Protein AF-0000000072548854 (afdb_homodimer)

Nearest PDB structures (foldseek):
  1z4e-assembly1_B  TM=8.227E-01  e=7.881E-10  Halalkalibacterium halodurans C-125
  2dxq-assembly1_B  TM=8.722E-01  e=6.902E-09  Agrobacterium fabrum str. C58
  5k04-assembly1_B  TM=8.339E-01  e=2.309E-07  Candida albicans WO-1
  6yug-assembly1_B  TM=7.618E-01  e=5.671E-08  Cryptosporidium parvum Iowa II
  2b3v-assembly1_A  TM=7.893E-01  e=4.101E-07  Homo sapiens

Solvent-accessible surface area (backbone atoms only — not comparable to full-atom values): 15464 Å² total; per-residue (Å²): 86,76,46,70,66,51,80,87,47,46,66,58,50,47,50,31,33,35,75,59,71,68,36,85,62,54,70,66,57,31,50,52,29,45,52,51,47,73,71,39,88,55,56,46,52,36,28,36,29,40,83,84,81,61,45,78,46,31,38,36,33,32,33,63,36,78,43,64,70,50,76,47,22,34,33,48,76,44,72,48,43,33,77,95,56,55,95,68,56,55,68,59,52,50,51,50,52,53,49,52,50,34,53,74,72,65,30,44,33,41,33,36,72,40,54,66,82,44,57,69,59,51,52,52,41,44,75,71,63,27,44,72,80,46,53,25,36,33,34,39,31,79,94,85,75,45,71,66,50,80,87,48,46,66,58,50,48,49,32,34,35,76,58,70,66,38,84,61,53,69,66,56,30,50,52,29,44,52,52,48,73,71,40,87,56,57,46,52,36,30,37,28,40,82,84,82,60,45,76,46,31,40,37,32,33,34,62,37,79,46,63,70,49,75,46,24,34,32,50,75,44,72,46,41,32,77,94,54,55,95,68,55,56,69,58,52,50,51,50,52,53,50,53,51,34,53,74,73,64,30,44,31,41,32,36,73,40,55,66,80,44,56,70,58,51,53,51,41,44,75,71,64,28,46,72,81,46,55,25,35,32,34,39,30,79,93

InterPro domains:
  IPR000182 GNAT domain [PF00583] (34-130)
  IPR000182 GNAT domain [PS51186] (1-143)
  IPR016181 Acyl-CoA N-acyltransferase [SSF55729] (1-138)
  IPR050680 YpeA/RimI acetyltransferase [PTHR43420] (39-139)

Sequence (286 aa):
MIRPIEKSDLIVIREINAQSLGYDCSLEQTERQFFRCTSTLGHILLVYIDDISGAVQGYIHAQVYESLYSDTGLNILGLAVLPGHQGQGIGASLLKAVEQIAQKEGYHFIRLNSAESRLQAHLFYEKNGYHSDKMQKRFIKHIMIRPIEKSDLIVIREINAQSLGYDCSLEQTERQFFRCTSTLGHILLVYIDDISGAVQGYIHAQVYESLYSDTGLNILGLAVLPGHQGQGIGASLLKAVEQIAQKEGYHFIRLNSAESRLQAHLFYEKNGYHSDKMQKRFIKHI

Secondary structure (DSSP, 8-state):
-EEE--GGGHHHHHHHIIIII-----HHHHHHHHHHHHHSTTEEEEEEE-TTT--EEEEEEEEEE--SSS--EEEEEEEEE-GGGTTSSHHHHHHHHHHHHHHHHT--EEEEEEETT-HHHHHHHHHTT-EEEEEEEEEEEE-/-EEE--GGGHHHHHHHIIIII-----HHHHHHHHHHHHHSTTEEEEEEE-TTT--EEEEEEEEEE--SSS--EEEEEEEEE-GGGTTSSHHHHHHHHHHHHHHHHT--EEEEEEETT-HHHHHHHHHTT-EEEEEEEEEEEE-

pLDDT: mean 97.48, std 1.71, range [90.19, 98.94]

Organism: Streptococcus suis (strain BM407) (NCBI:txid568814)

Structure (mmCIF, N/CA/C/O backbone):
data_AF-0000000072548854-model_v1
#
loop_
_entity.id
_entity.type
_entity.pdbx_description
1 polymer 'Acetyltransferase (GNAT) family protein'
#
loop_
_atom_site.group_PDB
_atom_site.id
_atom_site.type_symbol
_atom_site.label_atom_id
_atom_site.label_alt_id
_atom_site.label_comp_id
_atom_site.label_asym_id
_atom_site.label_entity_id
_atom_site.label_seq_id
_atom_site.pdbx_PDB_ins_code
_atom_site.Cartn_x
_atom_site.Cartn_y
_atom_site.Cartn_z
_atom_site.occupancy
_atom_site.B_iso_or_equiv
_atom_site.auth_seq_id
_atom_site.auth_comp_id
_atom_site.auth_asym_id
_atom_site.auth_atom_id
_atom_site.pdbx_PDB_model_num
ATOM 1 N N . MET A 1 1 ? 7.672 22.453 14.273 1 94.88 1 MET A N 1
ATOM 2 C CA . MET A 1 1 ? 8.219 21.281 14.938 1 94.88 1 MET A CA 1
ATOM 3 C C . MET A 1 1 ? 7.477 20.016 14.516 1 94.88 1 MET A C 1
ATOM 5 O O . MET A 1 1 ? 6.273 20.062 14.258 1 94.88 1 MET A O 1
ATOM 9 N N . ILE A 1 2 ? 8.203 18.906 14.406 1 98.62 2 ILE A N 1
ATOM 10 C CA . ILE A 1 2 ? 7.613 17.625 14.008 1 98.62 2 ILE A CA 1
ATOM 11 C C . ILE A 1 2 ? 7.715 16.625 15.156 1 98.62 2 ILE A C 1
ATOM 13 O O . ILE A 1 2 ? 8.758 16.531 15.805 1 98.62 2 ILE A O 1
ATOM 17 N N . ARG A 1 3 ? 6.637 15.914 15.406 1 98.44 3 ARG A N 1
ATOM 18 C CA . ARG A 1 3 ? 6.602 14.891 16.453 1 98.44 3 ARG A CA 1
ATOM 19 C C . ARG A 1 3 ? 5.586 13.805 16.125 1 98.44 3 ARG A C 1
ATOM 21 O O . ARG A 1 3 ? 4.781 13.953 15.195 1 98.44 3 ARG A O 1
ATOM 28 N N . PRO A 1 4 ? 5.609 12.68 16.844 1 98.56 4 PRO A N 1
ATOM 29 C CA . PRO A 1 4 ? 4.582 11.656 16.641 1 98.56 4 PRO A CA 1
ATOM 30 C C . PRO A 1 4 ? 3.174 12.172 16.938 1 98.56 4 PRO A C 1
ATOM 32 O O . PRO A 1 4 ? 2.998 13.023 17.812 1 98.56 4 PRO A O 1
ATOM 35 N N . ILE A 1 5 ? 2.236 11.664 16.234 1 98.69 5 ILE A N 1
ATOM 36 C CA . ILE A 1 5 ? 0.832 11.984 16.469 1 98.69 5 ILE A CA 1
ATOM 37 C C . ILE A 1 5 ? 0.412 11.516 17.859 1 98.69 5 ILE A C 1
ATOM 39 O O . ILE A 1 5 ? 0.808 10.438 18.297 1 98.69 5 ILE A O 1
ATOM 43 N N . GLU A 1 6 ? -0.365 12.312 18.5 1 98.06 6 GLU A N 1
ATOM 44 C CA . GLU A 1 6 ? -1.024 11.961 19.75 1 98.06 6 GLU A CA 1
ATOM 45 C C . GLU A 1 6 ? -2.543 11.969 19.609 1 98.06 6 GLU A C 1
ATOM 47 O O . GLU A 1 6 ? -3.072 12.555 18.656 1 98.06 6 GLU A O 1
ATOM 52 N N . LYS A 1 7 ? -3.193 11.375 20.547 1 97.94 7 LYS A N 1
ATOM 53 C CA . LYS A 1 7 ? -4.648 11.266 20.469 1 97.94 7 LYS A CA 1
ATOM 54 C C . LYS A 1 7 ? -5.293 12.648 20.359 1 97.94 7 LYS A C 1
ATOM 56 O O . LYS A 1 7 ? -6.281 12.82 19.641 1 97.94 7 LYS A O 1
ATOM 61 N N . SER A 1 8 ? -4.742 13.602 21.016 1 97.81 8 SER A N 1
ATOM 62 C CA . SER A 1 8 ? -5.312 14.945 21.062 1 97.81 8 SER A CA 1
ATOM 63 C C . SER A 1 8 ? -5.234 15.609 19.688 1 97.81 8 SER A C 1
ATOM 65 O O . SER A 1 8 ? -5.898 16.625 19.453 1 97.81 8 SER A O 1
ATOM 67 N N . ASP A 1 9 ? -4.473 15.094 18.766 1 98.56 9 ASP A N 1
ATOM 68 C CA . ASP A 1 9 ? -4.285 15.672 17.438 1 98.56 9 ASP A CA 1
ATOM 69 C C . ASP A 1 9 ? -5.387 15.211 16.484 1 98.56 9 ASP A C 1
ATOM 71 O O . ASP A 1 9 ? -5.551 15.773 15.398 1 98.56 9 ASP A O 1
ATOM 75 N N . LEU A 1 10 ? -6.152 14.195 16.875 1 98.62 10 LEU A N 1
ATOM 76 C CA . LEU A 1 10 ? -6.957 13.445 15.922 1 98.62 10 LEU A CA 1
ATOM 77 C C . LEU A 1 10 ? -8.141 14.273 15.438 1 98.62 10 LEU A C 1
ATOM 79 O O . LEU A 1 10 ? -8.594 14.109 14.305 1 98.62 10 LEU A O 1
ATOM 83 N N . ILE A 1 11 ? -8.602 15.18 16.203 1 98.12 11 ILE A N 1
ATOM 84 C CA . ILE A 1 11 ? -9.688 16.047 15.773 1 98.12 11 ILE A CA 1
ATOM 85 C C . ILE A 1 11 ? -9.234 16.906 14.586 1 98.12 11 ILE A C 1
ATOM 87 O O . ILE A 1 11 ? -9.953 17.031 13.594 1 98.12 11 ILE A O 1
ATOM 91 N N . VAL A 1 12 ? -8.086 17.484 14.711 1 98.12 12 VAL A N 1
ATOM 92 C CA . VAL A 1 12 ? -7.562 18.328 13.641 1 98.12 12 VAL A CA 1
ATOM 93 C C . VAL A 1 12 ? -7.172 17.469 12.445 1 98.12 12 VAL A C 1
ATOM 95 O O . VAL A 1 12 ? -7.352 17.859 11.297 1 98.12 12 VAL A O 1
ATOM 98 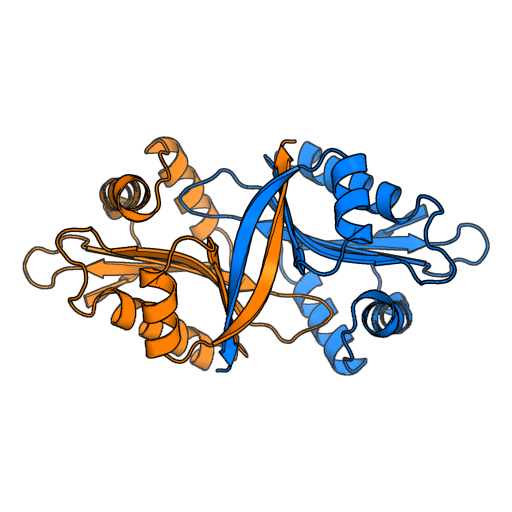N N . ILE A 1 13 ? -6.637 16.281 12.664 1 98.38 13 ILE A N 1
ATOM 99 C CA . ILE A 1 13 ? -6.262 15.375 11.586 1 98.38 13 ILE A CA 1
ATOM 100 C C . ILE A 1 13 ? -7.5 14.992 10.781 1 98.38 13 ILE A C 1
ATOM 102 O O . ILE A 1 13 ? -7.465 14.953 9.547 1 98.38 13 ILE A O 1
ATOM 106 N N . ARG A 1 14 ? -8.578 14.75 11.516 1 98.12 14 ARG A N 1
ATOM 107 C CA . ARG A 1 14 ? -9.836 14.5 10.836 1 98.12 14 ARG A CA 1
ATOM 108 C C . ARG A 1 14 ? -10.219 15.664 9.938 1 98.12 14 ARG A C 1
ATOM 110 O O . ARG A 1 14 ? -10.648 15.469 8.797 1 98.12 14 ARG A O 1
ATOM 117 N N . GLU A 1 15 ? -10.062 16.844 10.406 1 97.56 15 GLU A N 1
ATOM 118 C CA . GLU A 1 15 ? -10.367 18.062 9.641 1 97.56 15 GLU A CA 1
ATOM 119 C C . GLU A 1 15 ? -9.461 18.172 8.414 1 97.56 15 GLU A C 1
ATOM 121 O O . GLU A 1 15 ? -9.914 18.531 7.328 1 97.56 15 GLU A O 1
ATOM 126 N N . ILE A 1 16 ? -8.219 17.906 8.594 1 98.12 16 ILE A N 1
ATOM 127 C CA . ILE A 1 16 ? -7.254 17.938 7.496 1 98.12 16 ILE A CA 1
ATOM 128 C C . ILE A 1 16 ? -7.66 16.922 6.426 1 98.12 16 ILE A C 1
ATOM 130 O O . ILE A 1 16 ? -7.676 17.25 5.234 1 98.12 16 ILE A O 1
ATOM 134 N N . ASN A 1 17 ? -8.031 15.672 6.855 1 97.69 17 ASN A N 1
ATOM 135 C CA . ASN A 1 17 ? -8.453 14.641 5.91 1 97.69 17 ASN A CA 1
ATOM 136 C C . ASN A 1 17 ? -9.672 15.086 5.109 1 97.69 17 ASN A C 1
ATOM 138 O O . ASN A 1 17 ? -9.727 14.898 3.895 1 97.69 17 ASN A O 1
ATOM 142 N N . ALA A 1 18 ? -10.594 15.734 5.754 1 97 18 ALA A N 1
ATOM 143 C CA . ALA A 1 18 ? -11.812 16.188 5.102 1 97 18 ALA A CA 1
ATOM 144 C C . ALA A 1 18 ? -11.523 17.328 4.125 1 97 18 ALA A C 1
ATOM 146 O O . ALA A 1 18 ? -11.953 17.297 2.971 1 97 18 ALA A O 1
ATOM 147 N N . GLN A 1 19 ? -10.758 18.281 4.465 1 96.69 19 GLN A N 1
ATOM 148 C CA . GLN A 1 19 ? -10.586 19.516 3.713 1 96.69 19 GLN A CA 1
ATOM 149 C C . GLN A 1 19 ? -9.531 19.344 2.625 1 96.69 19 GLN A C 1
ATOM 151 O O . GLN A 1 19 ? -9.664 19.906 1.533 1 96.69 19 GLN A O 1
ATOM 156 N N . SER A 1 20 ? -8.477 18.609 2.969 1 96.56 20 SER A N 1
ATOM 157 C CA . SER A 1 20 ? -7.32 18.609 2.082 1 96.56 20 SER A CA 1
ATOM 158 C C . SER A 1 20 ? -7.246 17.344 1.254 1 96.56 20 SER A C 1
ATOM 160 O O . SER A 1 20 ? -6.656 17.328 0.172 1 96.56 20 SER A O 1
ATOM 162 N N . LEU A 1 21 ? -7.832 16.188 1.763 1 95.38 21 LEU A N 1
ATOM 163 C CA . LEU A 1 21 ? -7.742 14.93 1.042 1 95.38 21 LEU A CA 1
ATOM 164 C C . LEU A 1 21 ? -9.109 14.5 0.521 1 95.38 21 LEU A C 1
ATOM 166 O O . LEU A 1 21 ? -9.203 13.641 -0.355 1 95.38 21 LEU A O 1
ATOM 170 N N . GLY A 1 22 ? -10.172 15.078 1.093 1 94.31 22 GLY A N 1
ATOM 171 C CA . GLY A 1 22 ? -11.523 14.773 0.64 1 94.31 22 GLY A CA 1
ATOM 172 C C . GLY A 1 22 ? -12.109 13.547 1.309 1 94.31 22 GLY A C 1
ATOM 173 O O . GLY A 1 22 ? -13.023 12.914 0.772 1 94.31 22 GLY A O 1
ATOM 174 N N . TYR A 1 23 ? -11.523 13.117 2.395 1 94 23 TYR A N 1
ATOM 175 C CA . TYR A 1 23 ? -12.039 11.984 3.154 1 94 23 TYR A CA 1
ATOM 176 C C . TYR A 1 23 ? -12.852 12.453 4.352 1 94 23 TYR A C 1
ATOM 178 O O . TYR A 1 23 ? -12.312 13.094 5.262 1 94 23 TYR A O 1
ATOM 186 N N . ASP A 1 24 ? -14.047 12.125 4.305 1 91.75 24 ASP A N 1
ATOM 187 C CA . ASP A 1 24 ? -14.945 12.516 5.383 1 91.75 24 ASP A CA 1
ATOM 188 C C . ASP A 1 24 ? -15.25 11.328 6.293 1 91.75 24 ASP A C 1
ATOM 190 O O . ASP A 1 24 ? -16.188 10.562 6.039 1 91.75 24 ASP A O 1
ATOM 194 N N . CYS A 1 25 ? -14.469 11.219 7.336 1 94.31 25 CYS A N 1
ATOM 195 C CA . CYS A 1 25 ? -14.648 10.141 8.297 1 94.31 25 CYS A CA 1
ATOM 196 C C . CYS A 1 25 ? -15.078 10.68 9.656 1 94.31 25 CYS A C 1
ATOM 198 O O . CYS A 1 25 ? -14.938 11.875 9.922 1 94.31 25 CYS A O 1
ATOM 200 N N . SER A 1 26 ? -15.641 9.859 10.516 1 96.25 26 SER A N 1
ATOM 201 C CA . SER A 1 26 ? -15.984 10.25 11.875 1 96.25 26 SER A CA 1
ATOM 202 C C . SER A 1 26 ? -14.75 10.281 12.766 1 96.25 26 SER A C 1
ATOM 204 O O . SER A 1 26 ? -13.734 9.664 12.453 1 96.25 26 SER A O 1
ATOM 206 N N . LEU A 1 27 ? -14.898 11.031 13.812 1 97.31 27 LEU A N 1
ATOM 207 C CA . LEU A 1 27 ? -13.805 11.047 14.781 1 97.31 27 LEU A CA 1
ATOM 208 C C . LEU A 1 27 ? -13.578 9.664 15.375 1 97.31 27 LEU A C 1
ATOM 210 O O . LEU A 1 27 ? -12.438 9.266 15.609 1 97.31 27 LEU A O 1
ATOM 214 N N . GLU A 1 28 ? -14.633 8.969 15.578 1 97.38 28 GLU A N 1
ATOM 215 C CA . GLU A 1 28 ? -14.555 7.613 16.109 1 97.38 28 GLU A CA 1
ATOM 216 C C . GLU A 1 28 ? -13.75 6.699 15.188 1 97.38 28 GLU A C 1
ATOM 218 O O . GLU A 1 28 ? -12.914 5.926 15.648 1 97.38 28 GLU A O 1
ATOM 223 N N . GLN A 1 29 ? -13.992 6.75 13.969 1 96.69 29 GLN A N 1
ATOM 224 C CA . GLN A 1 29 ? -13.258 5.949 13 1 96.69 29 GLN A CA 1
ATOM 225 C C . GLN A 1 29 ? -11.781 6.316 12.984 1 96.69 29 GLN A C 1
ATOM 227 O O . GLN A 1 29 ? -10.914 5.438 12.977 1 96.69 29 GLN A O 1
ATOM 232 N N . THR A 1 30 ? -11.508 7.645 12.984 1 98.06 30 THR A N 1
ATOM 233 C CA . THR A 1 30 ? -10.133 8.117 13 1 98.06 30 THR A CA 1
ATOM 234 C C . THR A 1 30 ? -9.406 7.641 14.258 1 98.06 30 THR A C 1
ATOM 236 O O . THR A 1 30 ? -8.258 7.203 14.188 1 98.06 30 THR A O 1
ATOM 239 N N . GLU A 1 31 ? -10.078 7.648 15.375 1 98.19 31 GLU A N 1
ATOM 240 C CA . GLU A 1 31 ? -9.492 7.195 16.641 1 98.19 31 GLU A CA 1
ATOM 241 C C . GLU A 1 31 ? -9.203 5.695 16.609 1 98.19 31 GLU A C 1
ATOM 243 O O . GLU A 1 31 ? -8.133 5.254 17.031 1 98.19 31 GLU A O 1
ATOM 248 N N . ARG A 1 32 ? -10.156 5 16.109 1 97.75 32 ARG A N 1
ATOM 249 C CA . ARG A 1 32 ? -9.977 3.555 16 1 97.75 32 ARG A CA 1
ATOM 250 C C . ARG A 1 32 ? -8.758 3.219 15.141 1 97.75 32 ARG A C 1
ATOM 252 O O . ARG A 1 32 ? -7.938 2.387 15.531 1 97.75 32 ARG A O 1
ATOM 259 N N . GLN A 1 33 ? -8.703 3.863 14.094 1 98.25 33 GLN A N 1
ATOM 260 C CA . GLN A 1 33 ? -7.594 3.619 13.172 1 98.25 33 GLN A CA 1
ATOM 261 C C . GLN A 1 33 ? -6.266 4.051 13.781 1 98.25 33 GLN A C 1
ATOM 263 O O . GLN A 1 33 ? -5.242 3.391 13.594 1 98.25 33 GLN A O 1
ATOM 268 N N . PHE A 1 34 ? -6.301 5.156 14.469 1 98.56 34 PHE A N 1
ATOM 269 C CA . PHE A 1 34 ? -5.102 5.637 15.148 1 98.56 34 PHE A CA 1
ATOM 270 C C . PHE A 1 34 ? -4.57 4.59 16.125 1 98.56 34 PHE A C 1
ATOM 272 O O . PHE A 1 34 ? -3.381 4.277 16.109 1 98.56 34 PHE A O 1
ATOM 279 N N . PHE A 1 35 ? -5.395 4.039 16.875 1 98 35 PHE A N 1
ATOM 280 C CA . PHE A 1 35 ? -4.98 3.053 17.859 1 98 35 PHE A CA 1
ATOM 281 C C . PHE A 1 35 ? -4.484 1.78 17.188 1 98 35 PHE A C 1
ATOM 283 O O . PHE A 1 35 ? -3.51 1.171 17.641 1 98 35 PHE A O 1
ATOM 290 N N . ARG A 1 36 ? -5.094 1.425 16.172 1 96.62 36 ARG A N 1
ATOM 291 C CA . ARG A 1 36 ? -4.645 0.254 15.43 1 96.62 36 ARG A CA 1
ATOM 292 C C . ARG A 1 36 ? -3.248 0.472 14.852 1 96.62 36 ARG A C 1
ATOM 294 O O . ARG A 1 36 ? -2.357 -0.36 15.039 1 96.62 36 ARG A O 1
ATOM 301 N N . CYS A 1 37 ? -3.062 1.625 14.219 1 97.56 37 CYS A N 1
ATOM 302 C CA . CYS A 1 37 ? -1.793 1.934 13.578 1 97.56 37 CYS A CA 1
ATOM 303 C C . CYS A 1 37 ? -0.67 2.039 14.602 1 97.56 37 CYS A C 1
ATOM 305 O O . CYS A 1 37 ? 0.464 1.643 14.328 1 97.56 37 CYS A O 1
ATOM 307 N N . THR A 1 38 ? -1.027 2.555 15.742 1 96.81 38 THR A N 1
ATOM 308 C CA . THR A 1 38 ? 0.008 2.766 16.75 1 96.81 38 THR A CA 1
ATOM 309 C C . THR A 1 38 ? 0.298 1.474 17.5 1 96.81 38 THR A C 1
ATOM 311 O O . THR A 1 38 ? 1.319 1.363 18.188 1 96.81 38 THR A O 1
ATOM 314 N N . SER A 1 39 ? -0.61 0.54 17.391 1 94.69 39 SER A N 1
ATOM 315 C CA . SER A 1 39 ? -0.423 -0.74 18.062 1 94.69 39 SER A CA 1
ATOM 316 C C . SER A 1 39 ? 0.259 -1.753 17.141 1 94.69 39 SER A C 1
ATOM 318 O O . SER A 1 39 ? 0.608 -2.852 17.578 1 94.69 39 SER A O 1
ATOM 320 N N . THR A 1 40 ? 0.378 -1.441 15.961 1 91.31 40 THR A N 1
ATOM 321 C CA . THR A 1 40 ? 1.016 -2.326 14.992 1 91.31 40 THR A CA 1
ATOM 322 C C . THR A 1 40 ? 2.346 -1.743 14.523 1 91.31 40 THR A C 1
ATOM 324 O O . THR A 1 40 ? 2.48 -0.527 14.375 1 91.31 40 THR A O 1
ATOM 327 N N . LEU A 1 41 ? 3.334 -2.566 14.32 1 90.19 41 LEU A N 1
ATOM 328 C CA . LEU A 1 41 ? 4.645 -2.111 13.859 1 90.19 41 LEU A CA 1
ATOM 329 C C . LEU A 1 41 ? 4.594 -1.711 12.391 1 90.19 41 LEU A C 1
ATOM 331 O O . LEU A 1 41 ? 3.779 -2.234 11.625 1 90.19 41 LEU A O 1
ATOM 335 N N . GLY A 1 42 ? 5.402 -0.774 12.016 1 95.94 42 GLY A N 1
ATOM 336 C CA . GLY A 1 42 ? 5.602 -0.503 10.602 1 95.94 42 GLY A CA 1
ATOM 337 C C . GLY A 1 42 ? 4.926 0.773 10.141 1 95.94 42 GLY A C 1
ATOM 338 O O . GLY A 1 42 ? 4.871 1.053 8.938 1 95.94 42 GLY A O 1
ATOM 339 N N . HIS A 1 43 ? 4.348 1.458 11.148 1 98.25 43 HIS A N 1
ATOM 340 C CA . HIS A 1 43 ? 3.723 2.73 10.805 1 98.25 43 HIS A CA 1
ATOM 341 C C . HIS A 1 43 ? 4.555 3.906 11.305 1 98.25 43 HIS A C 1
ATOM 343 O O . HIS A 1 43 ? 5.117 3.852 12.398 1 98.25 43 HIS A O 1
ATOM 349 N N . ILE A 1 44 ? 4.645 4.922 10.461 1 98.62 44 ILE A N 1
ATOM 350 C CA . ILE A 1 44 ? 5.215 6.215 10.82 1 98.62 44 ILE A CA 1
ATOM 351 C C . ILE A 1 44 ? 4.133 7.289 10.758 1 98.62 44 ILE A C 1
ATOM 353 O O . ILE A 1 44 ? 3.596 7.582 9.688 1 98.62 44 ILE A O 1
ATOM 357 N N . LEU A 1 45 ? 3.799 7.828 11.93 1 98.88 45 LEU A N 1
ATOM 358 C CA . LEU A 1 45 ? 2.754 8.836 12.078 1 98.88 45 LEU A CA 1
ATOM 359 C C . LEU A 1 45 ? 3.307 10.102 12.711 1 98.88 45 LEU A C 1
ATOM 361 O O . LEU A 1 45 ? 3.623 10.117 13.906 1 98.88 45 LEU A O 1
ATOM 365 N N . LEU A 1 46 ? 3.375 11.188 11.867 1 98.94 46 LEU A N 1
ATOM 366 C CA . LEU A 1 46 ? 3.969 12.422 12.359 1 98.94 46 LEU A CA 1
ATOM 367 C C . LEU A 1 46 ? 3.043 13.609 12.102 1 98.94 46 LEU A C 1
ATOM 369 O O . LEU A 1 46 ? 2.301 13.625 11.117 1 98.94 46 LEU A O 1
ATOM 373 N N . VAL A 1 47 ? 3.117 14.609 12.969 1 98.88 47 VAL A N 1
ATOM 374 C CA . VAL A 1 47 ? 2.434 15.883 12.766 1 98.88 47 VAL A CA 1
ATOM 375 C C . VAL A 1 47 ? 3.451 17.016 12.758 1 98.88 47 VAL A C 1
ATOM 377 O O . VAL A 1 47 ? 4.52 16.906 13.367 1 98.88 47 VAL A O 1
ATOM 380 N N . TYR A 1 48 ? 3.133 17.984 12 1 98.88 48 TYR A N 1
ATOM 381 C CA . TYR A 1 48 ? 3.787 19.281 12.078 1 98.88 48 TYR A CA 1
ATOM 382 C C . TYR A 1 48 ? 2.994 20.234 12.953 1 98.88 48 TYR A C 1
ATOM 384 O O . TYR A 1 48 ? 1.805 20.469 12.719 1 98.88 48 TYR A O 1
ATOM 392 N N . ILE A 1 49 ? 3.635 20.797 13.969 1 98.19 49 ILE A N 1
ATOM 393 C CA . ILE A 1 49 ? 2.939 21.719 14.859 1 98.19 49 ILE A CA 1
ATOM 394 C C . ILE A 1 49 ? 3.576 23.094 14.766 1 98.19 49 ILE A C 1
ATOM 396 O O . ILE A 1 49 ? 4.781 23.219 14.523 1 98.19 49 ILE A O 1
ATOM 400 N N . ASP A 1 50 ? 2.725 24.094 14.93 1 96.75 50 ASP A N 1
ATOM 401 C CA . ASP A 1 50 ? 3.207 25.469 15.086 1 96.75 50 ASP A CA 1
ATOM 402 C C . ASP A 1 50 ? 3.945 25.641 16.406 1 96.75 50 ASP A C 1
ATOM 404 O O . ASP A 1 50 ? 3.408 25.328 17.469 1 96.75 50 ASP A O 1
ATOM 408 N N . ASP A 1 51 ? 5.105 26.125 16.344 1 93.25 51 ASP A N 1
ATOM 409 C CA . ASP A 1 51 ? 5.973 26.219 17.516 1 93.25 51 ASP A CA 1
ATOM 410 C C . ASP A 1 51 ? 5.391 27.188 18.547 1 93.25 51 ASP A C 1
ATOM 412 O O . ASP A 1 51 ? 5.66 27.047 19.75 1 93.25 51 ASP A O 1
ATOM 416 N N . ILE A 1 52 ? 4.656 28.078 18.156 1 93.75 52 ILE A N 1
ATOM 417 C CA . ILE A 1 52 ? 4.145 29.125 19.031 1 93.75 52 ILE A CA 1
ATOM 418 C C . ILE A 1 52 ? 2.809 28.688 19.625 1 93.75 52 ILE A C 1
ATOM 420 O O . ILE A 1 52 ? 2.67 28.578 20.859 1 93.75 52 ILE A O 1
ATOM 424 N N . SER A 1 53 ? 1.814 28.281 18.875 1 94.5 53 SER A N 1
ATOM 425 C CA . SER A 1 53 ? 0.458 27.969 19.312 1 94.5 53 SER A CA 1
ATOM 426 C C . SER A 1 53 ? 0.322 26.484 19.688 1 94.5 53 SER A C 1
ATOM 428 O O . SER A 1 53 ? -0.625 26.109 20.359 1 94.5 53 SER A O 1
ATOM 430 N N . GLY A 1 54 ? 1.23 25.688 19.141 1 95.81 54 GLY A N 1
ATOM 431 C CA . GLY A 1 54 ? 1.104 24.25 19.328 1 95.81 54 GLY A CA 1
ATOM 432 C C . GLY A 1 54 ? 0.048 23.625 18.438 1 95.81 54 GLY A C 1
ATOM 433 O O . GLY A 1 54 ? -0.227 22.422 18.547 1 95.81 54 GLY A O 1
ATOM 434 N N . ALA A 1 55 ? -0.465 24.422 17.562 1 97.12 55 ALA A N 1
ATOM 435 C CA . ALA A 1 55 ? -1.544 23.938 16.703 1 97.12 55 ALA A CA 1
ATOM 436 C C . ALA A 1 55 ? -1.008 22.984 15.633 1 97.12 55 ALA A C 1
ATOM 438 O O . ALA A 1 55 ? 0.045 23.25 15.047 1 97.12 55 ALA A O 1
ATOM 439 N N . VAL A 1 56 ? -1.747 21.891 15.453 1 98.56 56 VAL A N 1
ATOM 440 C CA . VAL A 1 56 ? -1.415 20.984 14.359 1 98.56 56 VAL A CA 1
ATOM 441 C C . VAL A 1 56 ? -1.756 21.625 13.023 1 98.56 56 VAL A C 1
ATOM 443 O O . VAL A 1 56 ? -2.857 22.156 12.836 1 98.56 56 VAL A O 1
ATOM 446 N N . GLN A 1 57 ? -0.792 21.531 12.047 1 98.69 57 GLN A N 1
ATOM 447 C CA . GLN A 1 57 ? -1.01 22.203 10.773 1 98.69 57 GLN A CA 1
ATOM 448 C C . GLN A 1 57 ? -0.936 21.219 9.609 1 98.69 57 GLN A C 1
ATOM 450 O O . GLN A 1 57 ? -1.355 21.531 8.492 1 98.69 57 GLN A O 1
ATOM 455 N N . GLY A 1 58 ? -0.45 20.078 9.773 1 98.88 58 GLY A N 1
ATOM 456 C CA . GLY A 1 58 ? -0.313 19.031 8.781 1 98.88 58 GLY A CA 1
ATOM 457 C C . GLY A 1 58 ? 0.168 17.719 9.359 1 98.88 58 GLY A C 1
ATOM 458 O O . GLY A 1 58 ? 0.577 17.656 10.523 1 98.88 58 GLY A O 1
ATOM 459 N N . TYR A 1 59 ? 0.092 16.625 8.578 1 98.94 59 TYR A N 1
ATOM 460 C CA . TYR A 1 59 ? 0.578 15.344 9.055 1 98.94 59 TYR A CA 1
ATOM 461 C C . TYR A 1 59 ? 1.038 14.469 7.891 1 98.94 59 TYR A C 1
ATOM 463 O O . TYR A 1 59 ? 0.812 14.812 6.727 1 98.94 59 TYR A O 1
ATOM 471 N N . ILE A 1 60 ? 1.731 13.453 8.227 1 98.94 60 ILE A N 1
ATOM 472 C CA . ILE A 1 60 ? 2.143 12.43 7.27 1 98.94 60 ILE A CA 1
ATOM 473 C C . ILE A 1 60 ? 1.992 11.047 7.898 1 98.94 60 ILE A C 1
ATOM 475 O O . ILE A 1 60 ? 2.23 10.867 9.094 1 98.94 60 ILE A O 1
ATOM 479 N N . HIS A 1 61 ? 1.515 10.109 7.164 1 98.88 61 HIS A N 1
ATOM 480 C CA . HIS A 1 61 ? 1.372 8.703 7.527 1 98.88 61 HIS A CA 1
ATOM 481 C C . HIS A 1 61 ? 2.006 7.793 6.48 1 98.88 61 HIS A C 1
ATOM 483 O O . HIS A 1 61 ? 1.627 7.832 5.305 1 98.88 61 HIS A O 1
ATOM 489 N N . ALA A 1 62 ? 2.984 7.055 6.855 1 98.88 62 ALA A N 1
ATOM 490 C CA . ALA A 1 62 ? 3.627 6.066 5.992 1 98.88 62 ALA A CA 1
ATOM 491 C C . ALA A 1 62 ? 3.57 4.676 6.621 1 98.88 62 ALA A C 1
ATOM 493 O O . ALA A 1 62 ? 3.549 4.539 7.848 1 98.88 62 ALA A O 1
ATOM 494 N N . GLN A 1 63 ? 3.518 3.707 5.801 1 98.5 63 GLN A N 1
ATOM 495 C CA . GLN A 1 63 ? 3.529 2.307 6.211 1 98.5 63 GLN A CA 1
ATOM 496 C C . GLN A 1 63 ? 4.629 1.532 5.492 1 98.5 63 GLN A C 1
ATOM 498 O O . GLN A 1 63 ? 4.871 1.748 4.301 1 98.5 63 GLN A O 1
ATOM 503 N N . VAL A 1 64 ? 5.246 0.646 6.23 1 98.12 64 VAL A N 1
ATOM 504 C CA . VAL A 1 64 ? 6.25 -0.22 5.625 1 98.12 64 VAL A CA 1
ATOM 505 C C . VAL A 1 64 ? 5.625 -1.007 4.473 1 98.12 64 VAL A C 1
ATOM 507 O O . VAL A 1 64 ? 4.508 -1.514 4.594 1 98.12 64 VAL A O 1
ATOM 510 N N . TYR A 1 65 ? 6.285 -1.018 3.391 1 97.88 65 TYR A N 1
ATOM 511 C CA . TYR A 1 65 ? 5.93 -1.723 2.1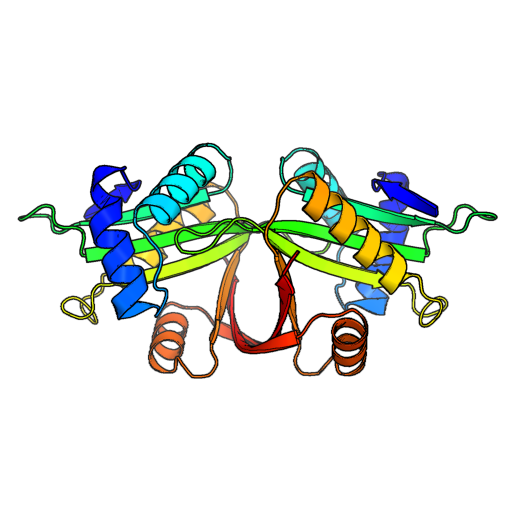64 1 97.88 65 TYR A CA 1
ATOM 512 C C . TYR A 1 65 ? 6.906 -2.857 1.885 1 97.88 65 TYR A C 1
ATOM 514 O O . TYR A 1 65 ? 8.086 -2.619 1.628 1 97.88 65 TYR A O 1
ATOM 522 N N . GLU A 1 66 ? 6.391 -4.094 1.898 1 97.12 66 GLU A N 1
ATOM 523 C CA . GLU A 1 66 ? 7.211 -5.289 1.718 1 97.12 66 GLU A CA 1
ATOM 524 C C . GLU A 1 66 ? 6.586 -6.238 0.702 1 97.12 66 GLU A C 1
ATOM 526 O O . GLU A 1 66 ? 5.496 -6.77 0.929 1 97.12 66 GLU A O 1
ATOM 531 N N . SER A 1 67 ? 7.25 -6.391 -0.385 1 97.62 67 SER A N 1
ATOM 532 C CA . SER A 1 67 ? 6.812 -7.344 -1.397 1 97.62 67 SER A CA 1
ATOM 533 C C . SER A 1 67 ? 7.836 -8.453 -1.589 1 97.62 67 SER A C 1
ATOM 535 O O . SER A 1 67 ? 8.914 -8.422 -0.995 1 97.62 67 SER A O 1
ATOM 537 N N . LEU A 1 68 ? 7.516 -9.461 -2.361 1 98.06 68 LEU A N 1
ATOM 538 C CA . LEU A 1 68 ? 8.43 -10.57 -2.623 1 98.06 68 LEU A CA 1
ATOM 539 C C . LEU A 1 68 ? 9.352 -10.242 -3.793 1 98.06 68 LEU A C 1
ATOM 541 O O . LEU A 1 68 ? 10.242 -11.031 -4.121 1 98.06 68 LEU A O 1
ATOM 545 N N . TYR A 1 69 ? 9.195 -9.055 -4.414 1 97.12 69 TYR A N 1
ATOM 546 C CA . TYR A 1 69 ? 9.93 -8.781 -5.645 1 97.12 69 TYR A CA 1
ATOM 547 C C . TYR A 1 69 ? 10.711 -7.477 -5.535 1 97.12 69 TYR A C 1
ATOM 549 O O . TYR A 1 69 ? 11.242 -6.98 -6.531 1 97.12 69 TYR A O 1
ATOM 557 N N . SER A 1 70 ? 10.719 -6.816 -4.398 1 95.94 70 SER A N 1
ATOM 558 C CA . SER A 1 70 ? 11.461 -5.582 -4.203 1 95.94 70 SER A CA 1
ATOM 559 C C . SER A 1 70 ? 12 -5.477 -2.779 1 95.94 70 SER A C 1
ATOM 561 O O . SER A 1 70 ? 11.508 -6.156 -1.875 1 95.94 70 SER A O 1
ATOM 563 N N . ASP A 1 71 ? 13.023 -4.613 -2.629 1 96.62 71 ASP A N 1
ATOM 564 C CA . ASP A 1 71 ? 13.492 -4.293 -1.286 1 96.62 71 ASP A CA 1
ATOM 565 C C . ASP A 1 71 ? 12.406 -3.596 -0.471 1 96.62 71 ASP A C 1
ATOM 567 O O . ASP A 1 71 ? 11.398 -3.156 -1.022 1 96.62 71 ASP A O 1
ATOM 571 N N . THR A 1 72 ? 12.648 -3.568 0.813 1 97.62 72 THR A N 1
ATOM 572 C CA . THR A 1 72 ? 11.68 -2.959 1.721 1 97.62 72 THR A CA 1
ATOM 573 C C . THR A 1 72 ? 11.711 -1.438 1.603 1 97.62 72 THR A C 1
ATOM 575 O O . THR A 1 72 ? 12.789 -0.838 1.527 1 97.62 72 THR A O 1
ATOM 578 N N . GLY A 1 73 ? 10.578 -0.823 1.516 1 98.31 73 GLY A N 1
ATOM 579 C CA . GLY A 1 73 ? 10.43 0.624 1.503 1 98.31 73 GLY A CA 1
ATOM 580 C C . GLY A 1 73 ? 9.242 1.109 2.312 1 98.31 73 GLY A C 1
ATOM 581 O O . GLY A 1 73 ? 8.766 0.409 3.207 1 98.31 73 GLY A O 1
ATOM 582 N N . LEU A 1 74 ? 8.898 2.344 2.066 1 98.75 74 LEU A N 1
ATOM 583 C CA . LEU A 1 74 ? 7.723 2.938 2.695 1 98.75 74 LEU A CA 1
ATOM 584 C C . LEU A 1 74 ? 6.695 3.344 1.646 1 98.75 74 LEU A C 1
ATOM 586 O O . LEU A 1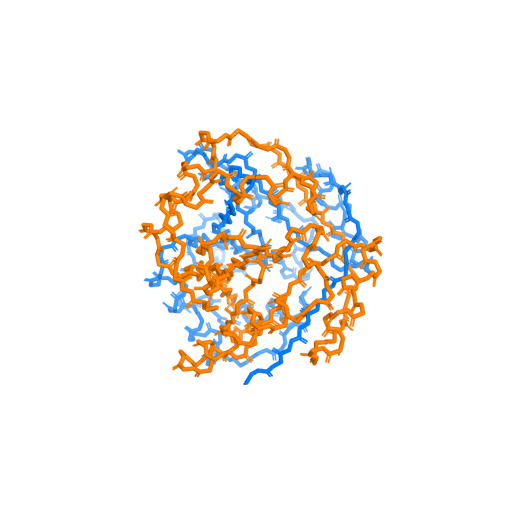 74 ? 7.059 3.766 0.544 1 98.75 74 LEU A O 1
ATOM 590 N N . ASN A 1 75 ? 5.473 3.154 2.008 1 98.81 75 ASN A N 1
ATOM 591 C CA . ASN A 1 75 ? 4.352 3.699 1.25 1 98.81 75 ASN A CA 1
ATOM 592 C C . ASN A 1 75 ? 3.672 4.844 1.999 1 98.81 75 ASN A C 1
ATOM 594 O O . ASN A 1 75 ? 3.191 4.656 3.119 1 98.81 75 ASN A O 1
ATOM 598 N N . ILE A 1 76 ? 3.725 6.035 1.423 1 98.88 76 ILE A N 1
ATOM 599 C CA . ILE A 1 76 ? 3.008 7.152 2.025 1 98.88 76 ILE A CA 1
ATOM 600 C C . ILE A 1 76 ? 1.507 6.988 1.795 1 98.88 76 ILE A C 1
ATOM 602 O O . ILE A 1 76 ? 1.045 6.98 0.651 1 98.88 76 ILE A O 1
ATOM 606 N N . LEU A 1 77 ? 0.751 6.902 2.889 1 98.44 77 LEU A N 1
ATOM 607 C CA . LEU A 1 77 ? -0.693 6.707 2.832 1 98.44 77 LEU A CA 1
ATOM 608 C C . LEU A 1 77 ? -1.425 8.047 2.852 1 98.44 77 LEU A C 1
ATOM 610 O O . LEU A 1 77 ? -2.527 8.164 2.311 1 98.44 77 LEU A O 1
ATOM 614 N N . GLY A 1 78 ? -0.824 8.984 3.488 1 98.19 78 GLY A N 1
ATOM 615 C CA . GLY A 1 78 ? -1.387 10.32 3.584 1 98.19 78 GLY A CA 1
ATOM 616 C C . GLY A 1 78 ? -0.351 11.383 3.902 1 98.19 78 GLY A C 1
ATOM 617 O O . GLY A 1 78 ? 0.553 11.148 4.711 1 98.19 78 GLY A O 1
ATOM 618 N N . LEU A 1 79 ? -0.441 12.422 3.266 1 98.75 79 LEU A N 1
ATOM 619 C CA . LEU A 1 79 ? 0.273 13.672 3.512 1 98.75 79 LEU A CA 1
ATOM 620 C C . LEU A 1 79 ? -0.613 14.875 3.209 1 98.75 79 LEU A C 1
ATOM 622 O O . LEU A 1 79 ? -1.051 15.055 2.07 1 98.75 79 LEU A O 1
ATOM 626 N N . ALA A 1 80 ? -0.88 15.625 4.234 1 98.5 80 ALA A N 1
ATOM 627 C CA . ALA A 1 80 ? -1.785 16.75 4.016 1 98.5 80 ALA A CA 1
ATOM 628 C C . ALA A 1 80 ? -1.514 17.875 5.012 1 98.5 80 ALA A C 1
ATOM 630 O O . ALA A 1 80 ? -1.078 17.625 6.137 1 98.5 80 ALA A O 1
ATOM 631 N N . VAL A 1 81 ? -1.707 19.031 4.539 1 98.56 81 VAL A N 1
ATOM 632 C CA . VAL A 1 81 ? -1.57 20.266 5.301 1 98.56 81 VAL A CA 1
ATOM 633 C C . VAL A 1 81 ? -2.881 21.047 5.258 1 98.56 81 VAL A C 1
ATOM 635 O O . VAL A 1 81 ? -3.551 21.094 4.223 1 98.56 81 VAL A O 1
ATOM 638 N N . LEU A 1 82 ? -3.266 21.641 6.375 1 98.12 82 LEU A N 1
ATOM 639 C CA . LEU A 1 82 ? -4.438 22.5 6.359 1 98.12 82 LEU A CA 1
ATOM 640 C C . LEU A 1 82 ? -4.34 23.531 5.23 1 98.12 82 LEU A C 1
ATOM 642 O O . LEU A 1 82 ? -3.277 24.109 5.008 1 98.12 82 LEU A O 1
ATOM 646 N N . PRO A 1 83 ? -5.449 23.797 4.559 1 96.94 83 PRO A N 1
ATOM 647 C CA . PRO A 1 83 ? -5.414 24.688 3.4 1 96.94 83 PRO A CA 1
ATOM 648 C C . PRO A 1 83 ? -4.805 26.047 3.727 1 96.94 83 PRO A C 1
ATOM 650 O O . PRO A 1 83 ? -4.012 26.578 2.943 1 96.94 83 PRO A O 1
ATOM 653 N N . GLY A 1 84 ? -5.07 26.625 4.836 1 96.38 84 GLY A N 1
ATOM 654 C CA . GLY A 1 84 ? -4.586 27.953 5.211 1 96.38 84 GLY A CA 1
ATOM 655 C C . GLY A 1 84 ? -3.098 27.969 5.508 1 96.38 84 GLY A C 1
ATOM 656 O O . GLY A 1 84 ? -2.504 29.047 5.641 1 96.38 84 GLY A O 1
ATOM 657 N N . HIS A 1 85 ? -2.434 26.828 5.516 1 97.19 85 HIS A N 1
ATOM 658 C CA . HIS A 1 85 ? -1.023 26.75 5.879 1 97.19 85 HIS A CA 1
ATOM 659 C C . HIS A 1 85 ? -0.203 26.109 4.766 1 97.19 85 HIS A C 1
ATOM 661 O O . HIS A 1 85 ? 0.962 25.75 4.969 1 97.19 85 HIS A O 1
ATOM 667 N N . GLN A 1 86 ? -0.805 25.922 3.641 1 96.31 86 GLN A N 1
ATOM 668 C CA . GLN A 1 86 ? -0.111 25.297 2.514 1 96.31 86 GLN A CA 1
ATOM 669 C C . GLN A 1 86 ? 0.835 26.297 1.843 1 96.31 86 GLN A C 1
ATOM 671 O O . GLN A 1 86 ? 0.713 27.5 2.037 1 96.31 86 GLN A O 1
ATOM 676 N N . GLY A 1 87 ? 1.848 25.703 1.138 1 95.5 87 GLY A N 1
ATOM 677 C CA . GLY A 1 87 ? 2.805 26.547 0.436 1 95.5 87 GLY A CA 1
ATOM 678 C C . GLY A 1 87 ? 3.832 27.172 1.357 1 95.5 87 GLY A C 1
ATOM 679 O O . GLY A 1 87 ? 4.496 28.141 0.983 1 95.5 87 GLY A O 1
ATOM 680 N N . GLN A 1 88 ? 3.908 26.656 2.557 1 96.62 88 GLN A N 1
ATOM 681 C CA . GLN A 1 88 ? 4.801 27.234 3.551 1 96.62 88 GLN A CA 1
ATOM 682 C C . GLN A 1 88 ? 5.922 26.281 3.926 1 96.62 88 GLN A C 1
ATOM 684 O O . GLN A 1 88 ? 6.598 26.469 4.941 1 96.62 88 GLN A O 1
ATOM 689 N N . GLY A 1 89 ? 6.035 25.203 3.201 1 97.81 89 GLY A N 1
ATOM 690 C CA . GLY A 1 89 ? 7.133 24.281 3.422 1 97.81 89 GLY A CA 1
ATOM 691 C C . GLY A 1 89 ? 6.793 23.188 4.414 1 97.81 89 GLY A C 1
ATOM 692 O O . GLY A 1 89 ? 7.629 22.328 4.711 1 97.81 89 GLY A O 1
ATOM 693 N N . ILE A 1 90 ? 5.629 23.156 4.926 1 98.44 90 ILE A N 1
ATOM 694 C CA . ILE A 1 90 ? 5.219 22.203 5.945 1 98.44 90 ILE A CA 1
ATOM 695 C C . ILE A 1 90 ? 5.238 20.781 5.359 1 98.44 90 ILE A C 1
ATOM 697 O O . ILE A 1 90 ? 5.809 19.875 5.953 1 98.44 90 ILE A O 1
ATOM 701 N N . GLY A 1 91 ? 4.637 20.625 4.18 1 98.69 91 GLY A N 1
ATOM 702 C CA . GLY A 1 91 ? 4.645 19.328 3.523 1 98.69 91 GLY A CA 1
ATOM 703 C C . GLY A 1 91 ? 6.043 18.797 3.27 1 98.69 91 GLY A C 1
ATOM 704 O O . GLY A 1 91 ? 6.324 17.625 3.518 1 98.69 91 GLY A O 1
ATOM 705 N N . ALA A 1 92 ? 6.895 19.656 2.826 1 98.75 92 ALA A N 1
ATOM 706 C CA . ALA A 1 92 ? 8.281 19.281 2.541 1 98.75 92 ALA A CA 1
ATOM 707 C C . ALA A 1 92 ? 9.008 18.859 3.814 1 98.75 92 ALA A C 1
ATOM 709 O O . ALA A 1 92 ? 9.781 17.906 3.801 1 98.75 92 ALA A O 1
ATOM 710 N N . SER A 1 93 ? 8.75 19.547 4.875 1 98.75 93 SER A N 1
ATOM 711 C CA . SER A 1 93 ? 9.367 19.219 6.152 1 98.75 93 SER A CA 1
ATOM 712 C C . SER A 1 93 ? 8.914 17.844 6.648 1 98.75 93 SER A C 1
ATOM 714 O O . SER A 1 93 ? 9.727 17.062 7.16 1 98.75 93 SER A O 1
ATOM 716 N N . LEU A 1 94 ? 7.637 17.547 6.535 1 98.88 94 LEU A N 1
ATOM 717 C CA . LEU A 1 94 ? 7.094 16.25 6.93 1 98.88 94 LEU A CA 1
ATOM 718 C C . LEU A 1 94 ? 7.695 15.133 6.086 1 98.88 94 LEU A C 1
ATOM 720 O O . LEU A 1 94 ? 8.102 14.102 6.621 1 98.88 94 LEU A O 1
ATOM 724 N N . LEU A 1 95 ? 7.742 15.391 4.789 1 98.81 95 LEU A N 1
ATOM 725 C CA . LEU A 1 95 ? 8.32 14.422 3.863 1 98.81 95 LEU A CA 1
ATOM 726 C C . LEU A 1 95 ? 9.781 14.148 4.207 1 98.81 95 LEU A C 1
ATOM 728 O O . LEU A 1 95 ? 10.195 12.984 4.258 1 98.81 95 LEU A O 1
ATOM 732 N N . LYS A 1 96 ? 10.57 15.133 4.516 1 98.75 96 LYS A N 1
ATOM 733 C CA . LYS A 1 96 ? 11.977 14.992 4.891 1 98.75 96 LYS A CA 1
ATOM 734 C C . LYS A 1 96 ? 12.125 14.195 6.18 1 98.75 96 LYS A C 1
ATOM 736 O O . LYS A 1 96 ? 13.07 13.414 6.328 1 98.75 96 LYS A O 1
ATOM 741 N N . ALA A 1 97 ? 11.266 14.414 7.098 1 98.88 97 ALA A N 1
ATOM 742 C CA . ALA A 1 97 ? 11.305 13.672 8.352 1 98.88 97 ALA A CA 1
ATOM 743 C C . ALA A 1 97 ? 11.133 12.172 8.102 1 98.88 97 ALA A C 1
ATOM 745 O O . ALA A 1 97 ? 11.852 11.352 8.68 1 98.88 97 ALA A O 1
ATOM 746 N N . VAL A 1 98 ? 10.195 11.805 7.234 1 98.88 98 VAL A N 1
ATOM 747 C CA . VAL A 1 98 ? 9.969 10.398 6.902 1 98.88 98 VAL A CA 1
ATOM 748 C C . VAL A 1 98 ? 11.18 9.844 6.164 1 98.88 98 VAL A C 1
ATOM 750 O O . VAL A 1 98 ? 11.586 8.695 6.395 1 98.88 98 VAL A O 1
ATOM 753 N N . GLU A 1 99 ? 11.766 10.664 5.309 1 98.88 99 GLU A N 1
ATOM 754 C CA . GLU A 1 99 ? 12.969 10.25 4.586 1 98.88 99 GLU A CA 1
ATOM 755 C C . GLU A 1 99 ? 14.117 9.953 5.543 1 98.88 99 GLU A C 1
ATOM 757 O O . GLU A 1 99 ? 14.852 8.984 5.359 1 98.88 99 GLU A O 1
ATOM 762 N N . GLN A 1 100 ? 14.281 10.727 6.504 1 98.81 100 GLN A N 1
ATOM 763 C CA . GLN A 1 100 ? 15.328 10.523 7.492 1 98.81 100 GLN A CA 1
ATOM 764 C C . GLN A 1 100 ? 15.109 9.234 8.273 1 98.81 100 GLN A C 1
ATOM 766 O O . GLN A 1 100 ? 16.062 8.492 8.531 1 98.81 100 GLN A O 1
ATOM 771 N N . ILE A 1 101 ? 13.906 8.984 8.648 1 98.56 101 ILE A N 1
ATOM 772 C CA . ILE A 1 101 ? 13.578 7.742 9.344 1 98.56 101 ILE A CA 1
ATOM 773 C C . ILE A 1 101 ? 13.867 6.551 8.43 1 98.56 101 ILE A C 1
ATOM 775 O O . ILE A 1 101 ? 14.438 5.551 8.875 1 98.56 101 ILE A O 1
ATOM 779 N N . ALA A 1 102 ? 13.422 6.676 7.152 1 98.56 102 ALA A N 1
ATOM 780 C CA . ALA A 1 102 ? 13.664 5.609 6.18 1 98.56 102 ALA A CA 1
ATOM 781 C C . ALA A 1 102 ? 15.156 5.297 6.074 1 98.56 102 ALA A C 1
ATOM 783 O O . ALA A 1 102 ? 15.547 4.129 6.055 1 98.56 102 ALA A O 1
ATOM 784 N N . GLN A 1 103 ? 15.945 6.344 6.023 1 98.44 103 GLN A N 1
ATOM 785 C CA . GLN A 1 103 ? 17.391 6.184 5.934 1 98.44 103 GLN A CA 1
ATOM 786 C C . GLN A 1 103 ? 17.938 5.48 7.172 1 98.44 103 GLN A C 1
ATOM 788 O O . GLN A 1 103 ? 18.734 4.539 7.059 1 98.44 103 GLN A O 1
ATOM 793 N N . LYS A 1 104 ? 17.562 5.895 8.266 1 98.31 104 LYS A N 1
ATOM 794 C CA . LYS A 1 104 ? 18.031 5.336 9.531 1 98.31 104 LYS A CA 1
ATOM 795 C C . LYS A 1 104 ? 17.656 3.863 9.648 1 98.31 104 LYS A C 1
ATOM 797 O O . LYS A 1 104 ? 18.438 3.064 10.18 1 98.31 104 LYS A O 1
ATOM 802 N N . GLU A 1 105 ? 16.453 3.521 9.164 1 97.5 105 GLU A N 1
ATOM 803 C CA . GLU A 1 105 ? 15.945 2.158 9.289 1 97.5 105 GLU A CA 1
ATOM 804 C C . GLU A 1 105 ? 16.453 1.272 8.156 1 97.5 105 GLU A C 1
ATOM 806 O O . GLU A 1 105 ? 16.203 0.067 8.141 1 97.5 105 GLU A O 1
ATOM 811 N N . GLY A 1 106 ? 17.078 1.879 7.152 1 97.62 106 GLY A N 1
ATOM 812 C CA . GLY A 1 106 ? 17.656 1.112 6.051 1 97.62 106 GLY A CA 1
ATOM 813 C C . GLY A 1 106 ? 16.625 0.758 4.988 1 97.62 106 GLY A C 1
ATOM 814 O O . GLY A 1 106 ? 16.766 -0.252 4.297 1 97.62 106 GLY A O 1
ATOM 815 N N . TYR A 1 107 ? 15.547 1.472 4.91 1 98.06 107 TYR A N 1
ATOM 816 C CA . TYR A 1 107 ? 14.602 1.284 3.82 1 98.06 107 TYR A CA 1
ATOM 817 C C . TYR A 1 107 ? 15.172 1.791 2.502 1 98.06 107 TYR A C 1
ATOM 819 O O . TYR A 1 107 ? 15.977 2.725 2.488 1 98.06 107 TYR A O 1
ATOM 827 N N . HIS A 1 108 ? 14.688 1.223 1.448 1 98.25 108 HIS A N 1
ATOM 828 C CA . HIS A 1 108 ? 15.383 1.436 0.181 1 98.25 108 HIS A CA 1
ATOM 829 C C . HIS A 1 108 ? 14.672 2.49 -0.662 1 98.25 108 HIS A C 1
ATOM 831 O O . HIS A 1 108 ? 15.273 3.082 -1.56 1 98.25 108 HIS A O 1
ATOM 837 N N . PHE A 1 109 ? 13.375 2.695 -0.426 1 98.56 109 PHE A N 1
ATOM 838 C CA . PHE A 1 109 ? 12.625 3.662 -1.219 1 98.56 109 PHE A CA 1
ATOM 839 C C . PHE A 1 109 ? 11.391 4.141 -0.464 1 98.56 109 PHE A C 1
ATOM 841 O O . PHE A 1 109 ? 11 3.545 0.543 1 98.56 109 PHE A O 1
ATOM 848 N N . ILE A 1 110 ? 10.891 5.207 -0.9 1 98.88 110 ILE A N 1
ATOM 849 C CA . ILE A 1 110 ? 9.578 5.715 -0.521 1 98.88 110 ILE A CA 1
ATOM 850 C C . ILE A 1 110 ? 8.711 5.883 -1.766 1 98.88 110 ILE A C 1
ATOM 852 O O . ILE A 1 110 ? 9.164 6.434 -2.773 1 98.88 110 ILE A O 1
ATOM 856 N N . ARG A 1 111 ? 7.496 5.379 -1.672 1 98.81 111 ARG A N 1
ATOM 857 C CA . ARG A 1 111 ? 6.562 5.484 -2.789 1 98.81 111 ARG A CA 1
ATOM 858 C C . ARG A 1 111 ? 5.199 5.973 -2.32 1 98.81 111 ARG A C 1
ATOM 860 O O . ARG A 1 111 ? 4.926 6.012 -1.118 1 98.81 111 ARG A O 1
ATOM 867 N N . LEU A 1 112 ? 4.418 6.398 -3.24 1 98.69 112 LEU A N 1
ATOM 868 C CA . LEU A 1 112 ? 3.029 6.781 -3.004 1 98.69 112 LEU A CA 1
ATOM 869 C C . LEU A 1 112 ? 2.229 6.754 -4.301 1 98.69 112 LEU A C 1
ATOM 871 O O . LEU A 1 112 ? 2.807 6.703 -5.391 1 98.69 112 LEU A O 1
ATOM 875 N N . ASN A 1 113 ? 1.001 6.668 -4.152 1 98.38 113 ASN A N 1
ATOM 876 C CA . ASN A 1 113 ? 0.062 6.852 -5.254 1 98.38 113 ASN A CA 1
ATOM 877 C C . ASN A 1 113 ? -0.742 8.141 -5.098 1 98.38 113 ASN A C 1
ATOM 879 O O . ASN A 1 113 ? -1.164 8.484 -3.99 1 98.38 113 ASN A O 1
ATOM 883 N N . SER A 1 114 ? -0.826 8.883 -6.148 1 98.06 114 SER A N 1
ATOM 884 C CA . SER A 1 114 ? -1.568 10.133 -6.18 1 98.06 114 SER A CA 1
ATOM 885 C C . SER A 1 114 ? -2.562 10.164 -7.336 1 98.06 114 SER A C 1
ATOM 887 O O . SER A 1 114 ? -2.215 9.82 -8.469 1 98.06 114 SER A O 1
ATOM 889 N N . ALA A 1 115 ? -3.805 10.562 -7.035 1 97.19 115 ALA A N 1
ATOM 890 C CA . ALA A 1 115 ? -4.832 10.641 -8.07 1 97.19 115 ALA A CA 1
ATOM 891 C C . ALA A 1 115 ? -4.363 11.508 -9.234 1 97.19 115 ALA A C 1
ATOM 893 O O . ALA A 1 115 ? -3.703 12.531 -9.039 1 97.19 115 ALA A O 1
ATOM 894 N N . GLU A 1 116 ? -4.789 11.109 -10.414 1 96.38 116 GLU A N 1
ATOM 895 C CA . GLU A 1 116 ? -4.332 11.773 -11.625 1 96.38 116 GLU A CA 1
ATOM 896 C C . GLU A 1 116 ? -4.719 13.25 -11.625 1 96.38 116 GLU A C 1
ATOM 898 O O . GLU A 1 116 ? -4.031 14.078 -12.227 1 96.38 116 GLU A O 1
ATOM 903 N N . SER A 1 117 ? -5.73 13.648 -10.914 1 96 117 SER A N 1
ATOM 904 C CA . SER A 1 117 ? -6.25 15.016 -10.93 1 96 117 SER A CA 1
ATOM 905 C C . SER A 1 117 ? -5.484 15.914 -9.961 1 96 117 SER A C 1
ATOM 907 O O . SER A 1 117 ? -5.672 17.125 -9.953 1 96 117 SER A O 1
ATOM 909 N N . ARG A 1 118 ? -4.617 15.344 -9.117 1 96.06 118 ARG A N 1
ATOM 910 C CA . ARG A 1 118 ? -3.934 16.109 -8.078 1 96.06 118 ARG A CA 1
ATOM 911 C C . ARG A 1 118 ? -2.637 16.703 -8.609 1 96.06 118 ARG A C 1
ATOM 913 O O . ARG A 1 118 ? -1.554 16.406 -8.102 1 96.06 118 ARG A O 1
ATOM 920 N N . LEU A 1 119 ? -2.826 17.703 -9.5 1 96.94 119 LEU A N 1
ATOM 921 C CA . LEU A 1 119 ? -1.706 18.266 -10.258 1 96.94 119 LEU A CA 1
ATOM 922 C C . LEU A 1 119 ? -0.742 19 -9.328 1 96.94 119 LEU A C 1
ATOM 924 O O . LEU A 1 119 ? 0.476 18.922 -9.516 1 96.94 119 LEU A O 1
ATOM 928 N N . GLN A 1 120 ? -1.276 19.703 -8.367 1 96.44 120 GLN A N 1
ATOM 929 C CA . GLN A 1 120 ? -0.418 20.422 -7.434 1 96.44 120 GLN A CA 1
ATOM 930 C C . GLN A 1 120 ? 0.397 19.469 -6.582 1 96.44 120 GLN A C 1
ATOM 932 O O . GLN A 1 120 ? 1.565 19.719 -6.285 1 96.44 120 GLN A O 1
ATOM 937 N N . ALA A 1 121 ? -0.218 18.344 -6.152 1 97.56 121 ALA A N 1
ATOM 938 C CA . ALA A 1 121 ? 0.505 17.312 -5.414 1 97.56 121 ALA A CA 1
ATOM 939 C C . ALA A 1 121 ? 1.632 16.719 -6.254 1 97.56 121 ALA A C 1
ATOM 941 O O . ALA A 1 121 ? 2.729 16.469 -5.75 1 97.56 121 ALA A O 1
ATOM 942 N N . HIS A 1 122 ? 1.356 16.531 -7.57 1 98.44 122 HIS A N 1
ATOM 943 C CA . HIS A 1 122 ? 2.373 15.992 -8.469 1 98.44 122 HIS A CA 1
ATOM 944 C C . HIS A 1 122 ? 3.605 16.891 -8.508 1 98.44 122 HIS A C 1
ATOM 946 O O . HIS A 1 122 ? 4.73 16.406 -8.352 1 98.44 122 HIS A O 1
ATOM 952 N N . LEU A 1 123 ? 3.371 18.156 -8.68 1 98.06 123 LEU A N 1
ATOM 953 C CA . LEU A 1 123 ? 4.465 19.125 -8.711 1 98.06 123 LEU A CA 1
ATOM 954 C C . LEU A 1 123 ? 5.227 19.125 -7.395 1 98.06 123 LEU A C 1
ATOM 956 O O . LEU A 1 123 ? 6.453 19.219 -7.379 1 98.06 123 LEU A O 1
ATOM 960 N N . PHE A 1 124 ? 4.504 19.031 -6.328 1 98.62 124 PHE A N 1
ATOM 961 C CA . PHE A 1 124 ? 5.082 18.969 -4.988 1 98.62 124 PHE A CA 1
ATOM 962 C C . PHE A 1 124 ? 6.051 17.797 -4.859 1 98.62 124 PHE A C 1
ATOM 964 O O . PHE A 1 124 ? 7.184 17.969 -4.41 1 98.62 124 PHE A O 1
ATOM 971 N N . TYR A 1 125 ? 5.613 16.594 -5.25 1 98.75 125 TYR A N 1
ATOM 972 C CA . TYR A 1 125 ? 6.453 15.414 -5.125 1 98.75 125 TYR A CA 1
ATOM 973 C C . TYR A 1 125 ? 7.66 15.5 -6.055 1 98.75 125 TYR A C 1
ATOM 975 O O . TYR A 1 125 ? 8.773 15.148 -5.668 1 98.75 125 TYR A O 1
ATOM 983 N N . GLU A 1 126 ? 7.465 15.992 -7.277 1 98.5 126 GLU A N 1
ATOM 984 C CA . GLU A 1 126 ? 8.562 16.156 -8.227 1 98.5 126 GLU A CA 1
ATOM 985 C C . GLU A 1 126 ? 9.617 17.109 -7.699 1 98.5 126 GLU A C 1
ATOM 987 O O . GLU A 1 126 ? 10.82 16.844 -7.793 1 98.5 126 GLU A O 1
ATOM 992 N N . LYS A 1 127 ? 9.18 18.188 -7.113 1 98.25 127 LYS A N 1
ATOM 993 C CA . LYS A 1 127 ? 10.086 19.188 -6.551 1 98.25 127 LYS A CA 1
ATOM 994 C C . LYS A 1 127 ? 10.883 18.609 -5.379 1 98.25 127 LYS A C 1
ATOM 996 O O . LYS A 1 127 ? 11.969 19.094 -5.066 1 98.25 127 LYS A O 1
ATOM 1001 N N . ASN A 1 128 ? 10.344 17.609 -4.746 1 98.38 128 ASN A N 1
ATOM 1002 C CA . ASN A 1 128 ? 10.992 17.016 -3.58 1 98.38 128 ASN A CA 1
ATOM 1003 C C . ASN A 1 128 ? 11.719 15.727 -3.936 1 98.38 128 ASN A C 1
ATOM 1005 O O . ASN A 1 128 ? 12 14.898 -3.061 1 98.38 128 ASN A O 1
ATOM 1009 N N . GLY A 1 129 ? 11.953 15.438 -5.242 1 98.5 129 GLY A N 1
ATOM 1010 C CA . GLY A 1 129 ? 12.875 14.391 -5.664 1 98.5 129 GLY A CA 1
ATOM 1011 C C . GLY A 1 129 ? 12.172 13.094 -6.004 1 98.5 129 GLY A C 1
ATOM 1012 O O . GLY A 1 129 ? 12.828 12.07 -6.238 1 98.5 129 GLY A O 1
ATOM 1013 N N . TYR A 1 130 ? 10.883 13.141 -6.043 1 98.75 130 TYR A N 1
ATOM 1014 C CA . TYR A 1 130 ? 10.133 11.961 -6.473 1 98.75 130 TYR A CA 1
ATOM 1015 C C . TYR A 1 130 ? 9.844 12.016 -7.969 1 98.75 130 TYR A C 1
ATOM 1017 O O . TYR A 1 130 ? 9.656 13.094 -8.531 1 98.75 130 TYR A O 1
ATOM 1025 N N . HIS A 1 131 ? 9.812 10.844 -8.516 1 98.06 131 HIS A N 1
ATOM 1026 C CA . HIS A 1 131 ? 9.477 10.781 -9.93 1 98.06 131 HIS A CA 1
ATOM 1027 C C . HIS A 1 131 ? 8.359 9.773 -10.188 1 98.06 131 HIS A C 1
ATOM 1029 O O . HIS A 1 131 ? 8.297 8.734 -9.523 1 98.06 131 HIS A O 1
ATOM 1035 N N . SER A 1 132 ? 7.512 10.094 -11.109 1 96.62 132 SER A N 1
ATOM 1036 C CA . SER A 1 132 ? 6.449 9.172 -11.508 1 96.62 132 SER A CA 1
ATOM 1037 C C . SER A 1 132 ? 6.941 8.18 -12.547 1 96.62 132 SER A C 1
ATOM 1039 O O . SER A 1 132 ? 7.508 8.57 -13.57 1 96.62 132 SER A O 1
ATOM 1041 N N . ASP A 1 133 ? 6.691 6.984 -12.289 1 91.31 133 ASP A N 1
ATOM 1042 C CA . ASP A 1 133 ? 7.199 5.992 -13.227 1 91.31 133 ASP A CA 1
ATOM 1043 C C . ASP A 1 133 ? 6.055 5.188 -13.844 1 91.31 133 ASP A C 1
ATOM 1045 O O . ASP A 1 133 ? 6.266 4.43 -14.797 1 91.31 133 ASP A O 1
ATOM 1049 N N . LYS A 1 134 ? 4.887 5.332 -13.32 1 92.44 134 LYS A N 1
ATOM 1050 C CA . LYS A 1 134 ? 3.799 4.504 -13.828 1 92.44 134 LYS A CA 1
ATOM 1051 C C . LYS A 1 134 ? 2.445 5.164 -13.578 1 92.44 134 LYS A C 1
ATOM 1053 O O . LYS A 1 134 ? 2.24 5.805 -12.547 1 92.44 134 LYS A O 1
ATOM 1058 N N . MET A 1 135 ? 1.579 5.059 -14.547 1 96.94 135 MET A N 1
ATOM 1059 C CA . MET A 1 135 ? 0.149 5.285 -14.359 1 96.94 135 MET A CA 1
ATOM 1060 C C . MET A 1 135 ? -0.569 3.984 -14.023 1 96.94 135 MET A C 1
ATOM 1062 O O . MET A 1 135 ? -0.294 2.943 -14.617 1 96.94 135 MET A O 1
ATOM 1066 N N . GLN A 1 136 ? -1.458 4.062 -12.977 1 98.31 136 GLN A N 1
ATOM 1067 C CA . GLN A 1 136 ? -2.096 2.84 -12.5 1 98.31 136 GLN A CA 1
ATOM 1068 C C . GLN A 1 136 ? -3.59 3.053 -12.266 1 98.31 136 GLN A C 1
ATOM 1070 O O . GLN A 1 136 ? -4.027 4.172 -11.984 1 98.31 136 GLN A O 1
ATOM 1075 N N . LYS A 1 137 ? -4.344 1.978 -12.43 1 98.25 137 LYS A N 1
ATOM 1076 C CA . LYS A 1 137 ? -5.734 1.921 -11.977 1 98.25 137 LYS A CA 1
ATOM 1077 C C . LYS A 1 137 ? -5.832 1.312 -10.578 1 98.25 137 LYS A C 1
ATOM 1079 O O . LYS A 1 137 ? -5.191 0.302 -10.289 1 98.25 137 LYS A O 1
ATOM 1084 N N . ARG A 1 138 ? -6.543 1.987 -9.758 1 98.56 138 ARG A N 1
ATOM 1085 C CA . ARG A 1 138 ? -6.863 1.368 -8.477 1 98.56 138 ARG A CA 1
ATOM 1086 C C . ARG A 1 138 ? -8.148 0.551 -8.57 1 98.56 138 ARG A C 1
ATOM 1088 O O . ARG A 1 138 ? -9.164 1.037 -9.07 1 98.56 138 ARG A O 1
ATOM 1095 N N . PHE A 1 139 ? -8.086 -0.734 -8.148 1 98.75 139 PHE A N 1
ATOM 1096 C CA . PHE A 1 139 ? -9.242 -1.618 -8.023 1 98.75 139 PHE A CA 1
ATOM 1097 C C . PHE A 1 139 ? -9.586 -1.86 -6.562 1 98.75 139 PHE A C 1
ATOM 1099 O O . PHE A 1 139 ? -8.688 -1.969 -5.719 1 98.75 139 PHE A O 1
ATOM 1106 N N . ILE A 1 140 ? -10.883 -1.951 -6.281 1 98.69 140 ILE A N 1
ATOM 1107 C CA . ILE A 1 140 ? -11.305 -2.16 -4.902 1 98.69 140 ILE A CA 1
ATOM 1108 C C . ILE A 1 140 ? -12.562 -3.027 -4.871 1 98.69 140 ILE A C 1
ATOM 1110 O O . ILE A 1 140 ? -13.391 -2.957 -5.777 1 98.69 140 ILE A O 1
ATOM 1114 N N . LYS A 1 141 ? -12.688 -3.861 -3.963 1 98.62 141 LYS A N 1
ATOM 1115 C CA . LYS A 1 141 ? -13.859 -4.668 -3.635 1 98.62 141 LYS A CA 1
ATOM 1116 C C . LYS A 1 141 ? -14.148 -4.629 -2.139 1 98.62 141 LYS A C 1
ATOM 1118 O O . LYS A 1 141 ? -13.281 -4.93 -1.321 1 98.62 141 LYS A O 1
ATOM 1123 N N . HIS A 1 142 ? -15.359 -4.18 -1.734 1 97.69 142 HIS A N 1
ATOM 1124 C CA . HIS A 1 142 ? -15.766 -4.203 -0.335 1 97.69 142 HIS A CA 1
ATOM 1125 C C . HIS A 1 142 ? -16.188 -5.609 0.089 1 97.69 142 HIS A C 1
ATOM 1127 O O . HIS A 1 142 ? -16.844 -6.324 -0.676 1 97.69 142 HIS A O 1
ATOM 1133 N N . ILE A 1 143 ? -15.758 -5.992 1.252 1 93.75 143 ILE A N 1
ATOM 1134 C CA . ILE A 1 143 ? -15.961 -7.348 1.753 1 93.75 143 ILE A CA 1
ATOM 1135 C C . ILE A 1 143 ? -17.016 -7.34 2.852 1 93.75 143 ILE A C 1
ATOM 1137 O O . ILE A 1 143 ? -17.109 -6.383 3.623 1 93.75 143 ILE A O 1
ATOM 1141 N N . MET B 1 1 ? -4.844 -26.891 -5.09 1 94.88 1 MET B N 1
ATOM 1142 C CA . MET B 1 1 ? -4.84 -26.688 -3.643 1 94.88 1 MET B CA 1
ATOM 1143 C C . MET B 1 1 ? -4.109 -25.406 -3.277 1 94.88 1 MET B C 1
ATOM 1145 O O . MET B 1 1 ? -3.139 -25.031 -3.938 1 94.88 1 MET B O 1
ATOM 1149 N N . ILE B 1 2 ? -4.598 -24.703 -2.262 1 98.62 2 ILE B N 1
ATOM 1150 C CA . ILE B 1 2 ? -3.99 -23.453 -1.812 1 98.62 2 ILE B CA 1
ATOM 1151 C C . ILE B 1 2 ? -3.424 -23.641 -0.405 1 98.62 2 ILE B C 1
ATOM 1153 O O . ILE B 1 2 ? -4.07 -24.234 0.461 1 98.62 2 ILE B O 1
ATOM 1157 N N . ARG B 1 3 ? -2.23 -23.125 -0.186 1 98.44 3 ARG B N 1
ATOM 1158 C CA . ARG B 1 3 ? -1.579 -23.188 1.118 1 98.44 3 ARG B CA 1
ATOM 1159 C C . ARG B 1 3 ? -0.604 -22.031 1.302 1 98.44 3 ARG B C 1
ATOM 1161 O O . ARG B 1 3 ? -0.29 -21.328 0.345 1 98.44 3 ARG B O 1
ATOM 1168 N N . PRO B 1 4 ? -0.125 -21.812 2.539 1 98.56 4 PRO B N 1
ATOM 1169 C CA . PRO B 1 4 ? 0.902 -20.781 2.738 1 98.56 4 PRO B CA 1
ATOM 1170 C C . PRO B 1 4 ? 2.188 -21.078 1.97 1 98.56 4 PRO B C 1
ATOM 1172 O O . PRO B 1 4 ? 2.543 -22.25 1.78 1 98.56 4 PRO B O 1
ATOM 1175 N N . ILE B 1 5 ? 2.846 -20.062 1.544 1 98.69 5 ILE B N 1
ATOM 1176 C CA . ILE B 1 5 ? 4.133 -20.172 0.869 1 98.69 5 ILE B CA 1
ATOM 1177 C C . ILE B 1 5 ? 5.16 -20.781 1.821 1 98.69 5 ILE B C 1
ATOM 1179 O O . ILE B 1 5 ? 5.188 -20.453 3.008 1 98.69 5 ILE B O 1
ATOM 1183 N N . GLU B 1 6 ? 5.969 -21.625 1.293 1 98.06 6 GLU B N 1
ATOM 1184 C CA . GLU B 1 6 ? 7.137 -22.172 1.988 1 98.06 6 GLU B CA 1
ATOM 1185 C C . GLU B 1 6 ? 8.43 -21.781 1.274 1 98.06 6 GLU B C 1
ATOM 1187 O O . GLU B 1 6 ? 8.406 -21.391 0.105 1 98.06 6 GLU B O 1
ATOM 1192 N N . LYS B 1 7 ? 9.508 -21.938 1.976 1 97.94 7 LYS B N 1
ATOM 1193 C CA . LYS B 1 7 ? 10.797 -21.547 1.416 1 97.94 7 LYS B CA 1
ATOM 1194 C C . LYS B 1 7 ? 11.07 -22.266 0.103 1 97.94 7 LYS B C 1
ATOM 1196 O O . LYS B 1 7 ? 11.633 -21.688 -0.829 1 97.94 7 LYS B O 1
ATOM 1201 N N . SER B 1 8 ? 10.664 -23.484 0.023 1 97.88 8 SER B N 1
ATOM 1202 C CA . SER B 1 8 ? 10.945 -24.297 -1.15 1 97.88 8 SER B CA 1
ATOM 1203 C C . SER B 1 8 ? 10.188 -23.781 -2.373 1 97.88 8 SER B C 1
ATOM 1205 O O . SER B 1 8 ? 10.492 -24.172 -3.504 1 97.88 8 SER B O 1
ATOM 1207 N N . ASP B 1 9 ? 9.234 -22.922 -2.215 1 98.56 9 ASP B N 1
ATOM 1208 C CA . ASP B 1 9 ? 8.422 -22.391 -3.305 1 98.56 9 ASP B CA 1
ATOM 1209 C C . ASP B 1 9 ? 9.094 -21.188 -3.963 1 98.56 9 ASP B C 1
ATOM 1211 O O . ASP B 1 9 ? 8.695 -20.766 -5.047 1 98.56 9 ASP B O 1
ATOM 1215 N N . LEU B 1 10 ? 10.133 -20.656 -3.326 1 98.62 10 LEU B N 1
ATOM 1216 C CA . LEU B 1 10 ? 10.602 -19.312 -3.654 1 98.62 10 LEU B CA 1
ATOM 1217 C C . LEU B 1 10 ? 11.305 -19.297 -5.008 1 98.62 10 LEU B C 1
ATOM 1219 O O . LEU B 1 10 ? 11.281 -18.297 -5.715 1 98.62 10 LEU B O 1
ATOM 1223 N N . ILE B 1 11 ? 11.867 -20.359 -5.418 1 98.12 11 ILE B N 1
ATOM 1224 C CA . ILE B 1 11 ? 12.5 -20.438 -6.727 1 98.12 11 ILE B CA 1
ATOM 1225 C C . ILE B 1 11 ? 11.453 -20.25 -7.82 1 98.12 11 ILE B C 1
ATOM 1227 O O . ILE B 1 11 ? 11.664 -19.484 -8.773 1 98.12 11 ILE B O 1
ATOM 1231 N N . VAL B 1 12 ? 10.359 -20.938 -7.695 1 98.12 12 VAL B N 1
ATOM 1232 C CA . VAL B 1 12 ? 9.297 -20.828 -8.688 1 98.12 12 VAL B CA 1
ATOM 1233 C C . VAL B 1 12 ? 8.617 -19.469 -8.586 1 98.12 12 VAL B C 1
ATOM 1235 O O . VAL B 1 12 ? 8.234 -18.875 -9.602 1 98.12 12 VAL B O 1
ATOM 1238 N N . ILE B 1 13 ? 8.453 -18.938 -7.387 1 98.38 13 ILE B N 1
ATOM 1239 C CA . ILE B 1 13 ? 7.848 -17.609 -7.199 1 98.38 13 ILE B CA 1
ATOM 1240 C C . ILE B 1 13 ? 8.703 -16.547 -7.887 1 98.38 13 ILE B C 1
ATOM 1242 O O . ILE B 1 13 ? 8.172 -15.656 -8.547 1 98.38 13 ILE B O 1
ATOM 1246 N N . ARG B 1 14 ? 10.008 -16.719 -7.738 1 98.06 14 ARG B N 1
ATOM 1247 C CA . ARG B 1 14 ? 10.906 -15.828 -8.461 1 98.06 14 ARG B CA 1
ATOM 1248 C C . ARG B 1 14 ? 10.664 -15.898 -9.961 1 98.06 14 ARG B C 1
ATOM 1250 O O . ARG B 1 14 ? 10.617 -14.867 -10.641 1 98.06 14 ARG B O 1
ATOM 1257 N N . GLU B 1 15 ? 10.492 -17.062 -10.492 1 97.56 15 GLU B N 1
ATOM 1258 C CA . GLU B 1 15 ? 10.227 -17.266 -11.914 1 97.56 15 GLU B CA 1
ATOM 1259 C C . GLU B 1 15 ? 8.891 -16.641 -12.32 1 97.56 15 GLU B C 1
ATOM 1261 O O . GLU B 1 15 ? 8.797 -16.016 -13.375 1 97.56 15 GLU B O 1
ATOM 1266 N N . ILE B 1 16 ? 7.914 -16.797 -11.516 1 98.12 16 ILE B N 1
ATOM 1267 C CA . ILE B 1 16 ? 6.602 -16.219 -11.766 1 98.12 16 ILE B CA 1
ATOM 1268 C C . ILE B 1 16 ? 6.715 -14.695 -11.82 1 98.12 16 ILE B C 1
ATOM 1270 O O . ILE B 1 16 ? 6.184 -14.055 -12.727 1 98.12 16 ILE B O 1
ATOM 1274 N N . ASN B 1 17 ? 7.453 -14.094 -10.82 1 97.62 17 ASN B N 1
ATOM 1275 C CA . ASN B 1 17 ? 7.637 -12.648 -10.789 1 97.62 17 ASN B CA 1
ATOM 1276 C C . ASN B 1 17 ? 8.32 -12.148 -12.055 1 97.62 17 ASN B C 1
ATOM 1278 O O . ASN B 1 17 ? 7.91 -11.133 -12.633 1 97.62 17 ASN B O 1
ATOM 1282 N N . ALA B 1 18 ? 9.281 -12.883 -12.531 1 96.94 18 ALA B N 1
ATOM 1283 C CA . ALA B 1 18 ? 10.023 -12.492 -13.727 1 96.94 18 ALA B CA 1
ATOM 1284 C C . ALA B 1 18 ? 9.156 -12.609 -14.969 1 96.94 18 ALA B C 1
ATOM 1286 O O . ALA B 1 18 ? 9.078 -11.68 -15.773 1 96.94 18 ALA B O 1
ATOM 1287 N N . GLN B 1 19 ? 8.43 -13.641 -15.156 1 96.62 19 GLN B N 1
ATOM 1288 C CA . GLN B 1 19 ? 7.742 -13.969 -16.391 1 96.62 19 GLN B CA 1
ATOM 1289 C C . GLN B 1 19 ? 6.383 -13.273 -16.469 1 96.62 19 GLN B C 1
ATOM 1291 O O . GLN B 1 19 ? 5.953 -12.844 -17.547 1 96.62 19 GLN B O 1
ATOM 1296 N N . SER B 1 20 ? 5.719 -13.211 -15.312 1 96.5 20 SER B N 1
ATOM 1297 C CA . SER B 1 20 ? 4.32 -12.797 -15.352 1 96.5 20 SER B CA 1
ATOM 1298 C C . SER B 1 20 ? 4.156 -11.359 -14.875 1 96.5 20 SER B C 1
ATOM 1300 O O . SER B 1 20 ? 3.195 -10.68 -15.25 1 96.5 20 SER B O 1
ATOM 1302 N N . LEU B 1 21 ? 5.098 -10.844 -14 1 95.25 21 LEU B N 1
ATOM 1303 C CA . LEU B 1 21 ? 4.957 -9.492 -13.461 1 95.25 21 LEU B CA 1
ATOM 1304 C C . LEU B 1 21 ? 6.051 -8.578 -14.008 1 95.25 21 LEU B C 1
ATOM 1306 O O . LEU B 1 21 ? 5.934 -7.355 -13.938 1 95.25 21 LEU B O 1
ATOM 1310 N N . GLY B 1 22 ? 7.125 -9.172 -14.539 1 94.31 22 GLY B N 1
ATOM 1311 C CA . GLY B 1 22 ? 8.203 -8.391 -15.125 1 94.31 22 GLY B CA 1
ATOM 1312 C C . GLY B 1 22 ? 9.227 -7.934 -14.109 1 94.31 22 GLY B C 1
ATOM 1313 O O . GLY B 1 22 ? 9.945 -6.953 -14.336 1 94.31 22 GLY B O 1
ATOM 1314 N N . TYR B 1 23 ? 9.227 -8.531 -12.945 1 93.94 23 TYR B N 1
ATOM 1315 C CA . TYR B 1 23 ? 10.203 -8.211 -11.914 1 93.94 23 TYR B CA 1
ATOM 1316 C C . TYR B 1 23 ? 11.336 -9.234 -11.898 1 93.94 23 TYR B C 1
ATOM 1318 O O . TYR B 1 23 ? 11.109 -10.414 -11.633 1 93.94 23 TYR B O 1
ATOM 1326 N N . ASP B 1 24 ? 12.438 -8.75 -12.18 1 91.69 24 ASP B N 1
ATOM 1327 C CA . ASP B 1 24 ? 13.617 -9.609 -12.211 1 91.69 24 ASP B CA 1
ATOM 1328 C C . ASP B 1 24 ? 14.477 -9.406 -10.969 1 91.69 24 ASP B C 1
ATOM 1330 O O . ASP B 1 24 ? 15.344 -8.531 -10.938 1 91.69 24 ASP B O 1
ATOM 1334 N N . CYS B 1 25 ? 14.227 -10.242 -9.984 1 94.38 25 CYS B N 1
ATOM 1335 C CA . CYS B 1 25 ? 14.984 -10.172 -8.734 1 94.38 25 CYS B CA 1
ATOM 1336 C C . CYS B 1 25 ? 15.812 -11.43 -8.531 1 94.38 25 CYS B C 1
ATOM 1338 O O . CYS B 1 25 ? 15.57 -12.453 -9.18 1 94.38 25 CYS B O 1
ATOM 1340 N N . SER B 1 26 ? 16.828 -11.391 -7.68 1 96.31 26 SER B N 1
ATOM 1341 C CA . SER B 1 26 ? 17.609 -12.57 -7.336 1 96.31 26 SER B CA 1
ATOM 1342 C C . SER B 1 26 ? 16.859 -13.469 -6.352 1 96.31 26 SER B C 1
ATOM 1344 O O . SER B 1 26 ? 15.938 -13.016 -5.672 1 96.31 26 SER B O 1
ATOM 1346 N N . LEU B 1 27 ? 17.266 -14.695 -6.359 1 97.31 27 LEU B N 1
ATOM 1347 C CA . LEU B 1 27 ? 16.688 -15.609 -5.379 1 97.31 27 LEU B CA 1
ATOM 1348 C C . LEU B 1 27 ? 16.984 -15.148 -3.959 1 97.31 27 LEU B C 1
ATOM 1350 O O . LEU B 1 27 ? 16.141 -15.266 -3.072 1 97.31 27 LEU B O 1
ATOM 1354 N N . GLU B 1 28 ? 18.156 -14.625 -3.768 1 97.38 28 GLU B N 1
ATOM 1355 C CA . GLU B 1 28 ? 18.547 -14.117 -2.457 1 97.38 28 GLU B CA 1
ATOM 1356 C C . GLU B 1 28 ? 17.625 -12.992 -1.996 1 97.38 28 GLU B C 1
ATOM 1358 O O . GLU B 1 28 ? 17.219 -12.953 -0.836 1 97.38 28 GLU B O 1
ATOM 1363 N N . GLN B 1 29 ? 17.344 -12.109 -2.836 1 96.69 29 GLN B N 1
ATOM 1364 C CA . GLN B 1 29 ? 16.438 -11.008 -2.512 1 96.69 29 GLN B CA 1
ATOM 1365 C C . GLN B 1 29 ? 15.039 -11.516 -2.18 1 96.69 29 GLN B C 1
ATOM 1367 O O . GLN B 1 29 ? 14.43 -11.078 -1.202 1 96.69 29 GLN B O 1
ATOM 1372 N N . THR B 1 30 ? 14.547 -12.453 -3.018 1 98.06 30 THR B N 1
ATOM 1373 C CA . THR B 1 30 ? 13.234 -13.039 -2.783 1 98.06 30 THR B CA 1
ATOM 1374 C C . THR B 1 30 ? 13.188 -13.75 -1.436 1 98.06 30 THR B C 1
ATOM 1376 O O . THR B 1 30 ? 12.219 -13.617 -0.688 1 98.06 30 THR B O 1
ATOM 1379 N N . GLU B 1 31 ? 14.242 -14.445 -1.077 1 98.19 31 GLU B N 1
ATOM 1380 C CA . GLU B 1 31 ? 14.312 -15.148 0.197 1 98.19 31 GLU B CA 1
ATOM 1381 C C . GLU B 1 31 ? 14.328 -14.18 1.37 1 98.19 31 GLU B C 1
ATOM 1383 O O . GLU B 1 31 ? 13.625 -14.383 2.363 1 98.19 31 GLU B O 1
ATOM 1388 N N . ARG B 1 32 ? 15.109 -13.172 1.201 1 97.81 32 ARG B N 1
ATOM 1389 C CA . ARG B 1 32 ? 15.172 -12.156 2.248 1 97.81 32 ARG B CA 1
ATOM 1390 C C . ARG B 1 32 ? 13.805 -11.539 2.502 1 97.81 32 ARG B C 1
ATOM 1392 O O . ARG B 1 32 ? 13.375 -11.414 3.652 1 97.81 32 ARG B O 1
ATOM 1399 N N . GLN B 1 33 ? 13.203 -11.234 1.466 1 98.25 33 GLN B N 1
ATOM 1400 C CA . GLN B 1 33 ? 11.891 -10.617 1.569 1 98.25 33 GLN B CA 1
ATOM 1401 C C . GLN B 1 33 ? 10.867 -11.586 2.143 1 98.25 33 GLN B C 1
ATOM 1403 O O . GLN B 1 33 ? 9.992 -11.195 2.922 1 98.25 33 GLN B O 1
ATOM 1408 N N . PHE B 1 34 ? 10.977 -12.82 1.731 1 98.56 34 PHE B N 1
ATOM 1409 C CA . PHE B 1 34 ? 10.086 -13.852 2.26 1 98.56 34 PHE B CA 1
ATOM 1410 C C . PHE B 1 34 ? 10.203 -13.938 3.775 1 98.56 34 PHE B C 1
ATOM 1412 O O . PHE B 1 34 ? 9.195 -13.945 4.484 1 98.56 34 PHE B O 1
ATOM 1419 N N . PHE B 1 35 ? 11.336 -13.961 4.27 1 98 35 PHE B N 1
ATOM 1420 C CA . PHE B 1 35 ? 11.547 -14.086 5.707 1 98 35 PHE B CA 1
ATOM 1421 C C . PHE B 1 35 ? 11.07 -12.836 6.438 1 98 35 PHE B C 1
ATOM 1423 O O . PHE B 1 35 ? 10.5 -12.93 7.527 1 98 35 PHE B O 1
ATOM 1430 N N . ARG B 1 36 ? 11.273 -11.75 5.852 1 96.75 36 ARG B N 1
ATOM 1431 C CA . ARG B 1 36 ? 10.789 -10.516 6.453 1 96.75 36 ARG B CA 1
ATOM 1432 C C . ARG B 1 36 ? 9.266 -10.508 6.543 1 96.75 36 ARG B C 1
ATOM 1434 O O . ARG B 1 36 ? 8.703 -10.25 7.605 1 96.75 36 ARG B O 1
ATOM 1441 N N . CYS B 1 37 ? 8.633 -10.875 5.438 1 97.56 37 CYS B N 1
ATOM 1442 C CA . CYS B 1 37 ? 7.176 -10.859 5.371 1 97.56 37 CYS B CA 1
ATOM 1443 C C . CYS B 1 37 ? 6.574 -11.875 6.336 1 97.56 37 CYS B C 1
ATOM 1445 O O . CYS B 1 37 ? 5.527 -11.617 6.934 1 97.56 37 CYS B O 1
ATOM 1447 N N . THR B 1 38 ? 7.258 -12.969 6.461 1 96.88 38 THR B N 1
ATOM 1448 C CA . THR B 1 38 ? 6.703 -14.023 7.301 1 96.88 38 THR B CA 1
ATOM 1449 C C . THR B 1 38 ? 6.996 -13.75 8.773 1 96.88 38 THR B C 1
ATOM 1451 O O . THR B 1 38 ? 6.379 -14.352 9.656 1 96.88 38 THR B O 1
ATOM 1454 N N . SER B 1 39 ? 7.926 -12.867 9.008 1 94.75 39 SER B N 1
ATOM 1455 C CA . SER B 1 39 ? 8.273 -12.523 10.383 1 94.75 39 SER B CA 1
ATOM 1456 C C . SER B 1 39 ? 7.484 -11.312 10.867 1 94.75 39 SER B C 1
ATOM 1458 O O . SER B 1 39 ? 7.562 -10.945 12.039 1 94.75 39 SER B O 1
ATOM 1460 N N . THR B 1 40 ? 6.832 -10.695 10.008 1 91.31 40 THR B N 1
ATOM 1461 C CA . THR B 1 40 ? 6.031 -9.523 10.352 1 91.31 40 THR B CA 1
ATOM 1462 C C . THR B 1 40 ? 4.543 -9.828 10.211 1 91.31 40 THR B C 1
ATOM 1464 O O . THR B 1 40 ? 4.133 -10.555 9.297 1 91.31 40 THR B O 1
ATOM 1467 N N . LEU B 1 41 ? 3.748 -9.312 11.125 1 90.31 41 LEU B N 1
ATOM 1468 C CA . LEU B 1 41 ? 2.307 -9.531 11.062 1 90.31 41 LEU B CA 1
ATOM 1469 C C . LEU B 1 41 ? 1.679 -8.727 9.93 1 90.31 41 LEU B C 1
ATOM 1471 O O . LEU B 1 41 ? 2.191 -7.672 9.555 1 90.31 41 LEU B O 1
ATOM 1475 N N . GLY B 1 42 ? 0.606 -9.258 9.367 1 95.75 42 GLY B N 1
ATOM 1476 C CA . GLY B 1 42 ? -0.193 -8.453 8.453 1 95.75 42 GLY B CA 1
ATOM 1477 C C . GLY B 1 42 ? -0.014 -8.859 6.996 1 95.75 42 GLY B C 1
ATOM 1478 O O . GLY B 1 42 ? -0.492 -8.164 6.094 1 95.75 42 GLY B O 1
ATOM 1479 N N . HIS B 1 43 ? 0.783 -9.93 6.836 1 98.25 43 HIS B N 1
ATOM 1480 C CA . HIS B 1 43 ? 0.964 -10.422 5.477 1 98.25 43 HIS B CA 1
ATOM 1481 C C . HIS B 1 43 ? 0.208 -11.727 5.254 1 98.25 43 HI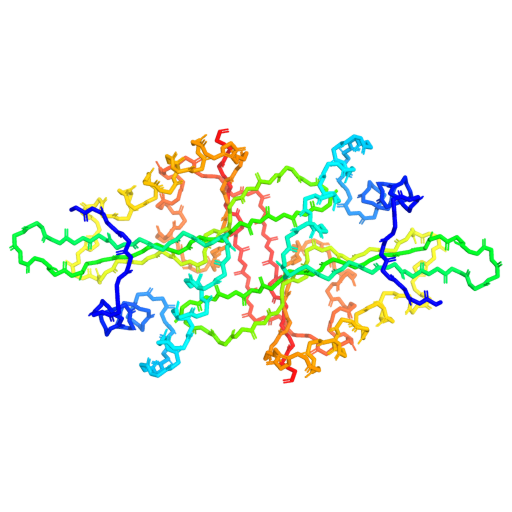S B C 1
ATOM 1483 O O . HIS B 1 43 ? 0.162 -12.578 6.145 1 98.25 43 HIS B O 1
ATOM 1489 N N . ILE B 1 44 ? -0.409 -11.82 4.078 1 98.62 44 ILE B N 1
ATOM 1490 C CA . ILE B 1 44 ? -1.008 -13.055 3.586 1 98.62 44 ILE B CA 1
ATOM 1491 C C . ILE B 1 44 ? -0.26 -13.531 2.342 1 98.62 44 ILE B C 1
ATOM 1493 O O . ILE B 1 44 ? -0.265 -12.859 1.311 1 98.62 44 ILE B O 1
ATOM 1497 N N . LEU B 1 45 ? 0.405 -14.672 2.484 1 98.88 45 LEU B N 1
ATOM 1498 C CA . LEU B 1 45 ? 1.211 -15.258 1.418 1 98.88 45 LEU B CA 1
ATOM 1499 C C . LEU B 1 45 ? 0.741 -16.672 1.096 1 98.88 45 LEU B C 1
ATOM 1501 O O . LEU B 1 45 ? 0.942 -17.594 1.89 1 98.88 45 LEU B O 1
ATOM 1505 N N . LEU B 1 46 ? 0.14 -16.797 -0.124 1 98.94 46 LEU B N 1
ATOM 1506 C CA . LEU B 1 46 ? -0.421 -18.094 -0.49 1 98.94 46 LEU B CA 1
ATOM 1507 C C . LEU B 1 46 ? 0.078 -18.547 -1.861 1 98.94 46 LEU B C 1
ATOM 1509 O O . LEU B 1 46 ? 0.336 -17.703 -2.73 1 98.94 46 LEU B O 1
ATOM 1513 N N . VAL B 1 47 ? 0.174 -19.859 -2.055 1 98.88 47 VAL B N 1
ATOM 1514 C CA . VAL B 1 47 ? 0.46 -20.438 -3.361 1 98.88 47 VAL B CA 1
ATOM 1515 C C . VAL B 1 47 ? -0.668 -21.375 -3.762 1 98.88 47 VAL B C 1
ATOM 1517 O O . VAL B 1 47 ? -1.356 -21.938 -2.902 1 98.88 47 VAL B O 1
ATOM 1520 N N . TYR B 1 48 ? -0.865 -21.422 -5.016 1 98.88 48 TYR B N 1
ATOM 1521 C CA . TYR B 1 48 ? -1.661 -22.469 -5.637 1 98.88 48 TYR B CA 1
ATOM 1522 C C . TYR B 1 48 ? -0.772 -23.594 -6.152 1 98.88 48 TYR B C 1
ATOM 1524 O O . TYR B 1 48 ? 0.147 -23.359 -6.938 1 98.88 48 TYR B O 1
ATOM 1532 N N . ILE B 1 49 ? -1.043 -24.812 -5.703 1 98.19 49 ILE B N 1
ATOM 1533 C CA . ILE B 1 49 ? -0.23 -25.938 -6.145 1 98.19 49 ILE B CA 1
ATOM 1534 C C . ILE B 1 49 ? -1.095 -26.922 -6.93 1 98.19 49 ILE B C 1
ATOM 1536 O O . ILE B 1 49 ? -2.291 -27.062 -6.66 1 98.19 49 ILE B O 1
ATOM 1540 N N . ASP B 1 50 ? -0.443 -27.547 -7.914 1 96.69 50 ASP B N 1
ATOM 1541 C CA . ASP B 1 50 ? -1.067 -28.672 -8.609 1 96.69 50 ASP B CA 1
ATOM 1542 C C . ASP B 1 50 ? -1.226 -29.875 -7.684 1 96.69 50 ASP B C 1
ATOM 1544 O O . ASP B 1 50 ? -0.257 -30.312 -7.062 1 96.69 50 ASP B O 1
ATOM 1548 N N . ASP B 1 51 ? -2.379 -30.375 -7.605 1 93.19 51 ASP B N 1
ATOM 1549 C CA . ASP B 1 51 ? -2.701 -31.438 -6.66 1 93.19 51 ASP B CA 1
ATOM 1550 C C . ASP B 1 51 ? -1.931 -32.719 -6.984 1 93.19 51 ASP B C 1
ATOM 1552 O O . ASP B 1 51 ? -1.66 -33.531 -6.098 1 93.19 51 ASP B O 1
ATOM 1556 N N . ILE B 1 52 ? -1.594 -32.906 -8.156 1 93.75 52 ILE B N 1
ATOM 1557 C CA . ILE B 1 52 ? -0.966 -34.125 -8.594 1 93.75 52 ILE B CA 1
ATOM 1558 C C . ILE B 1 52 ? 0.552 -34.031 -8.484 1 93.75 52 ILE B C 1
ATOM 1560 O O . ILE B 1 52 ? 1.189 -34.781 -7.758 1 93.75 52 ILE B O 1
ATOM 1564 N N . SER B 1 53 ? 1.211 -33.031 -9.031 1 94.56 53 SER B N 1
ATOM 1565 C CA . SER B 1 53 ? 2.66 -32.875 -9.109 1 94.56 53 SER B CA 1
ATOM 1566 C C . SER B 1 53 ? 3.201 -32.125 -7.898 1 94.56 53 SER B C 1
ATOM 1568 O O . SER B 1 53 ? 4.398 -32.156 -7.613 1 94.56 53 SER B O 1
ATOM 1570 N N . GLY B 1 54 ? 2.305 -31.359 -7.27 1 95.88 54 GLY B N 1
ATOM 1571 C CA . GLY B 1 54 ? 2.76 -30.5 -6.184 1 95.88 54 GLY B CA 1
ATOM 1572 C C . GLY B 1 54 ? 3.459 -29.25 -6.664 1 95.88 54 GLY B C 1
ATOM 1573 O O . GLY B 1 54 ? 3.969 -28.469 -5.859 1 95.88 54 GLY B O 1
ATOM 1574 N N . ALA B 1 55 ? 3.428 -29.062 -7.957 1 97.12 55 ALA B N 1
ATOM 1575 C CA . ALA B 1 55 ? 4.137 -27.922 -8.531 1 97.12 55 ALA B CA 1
ATOM 1576 C C . ALA B 1 55 ? 3.393 -26.625 -8.25 1 97.12 55 ALA B C 1
ATOM 1578 O O . ALA B 1 55 ? 2.164 -26.562 -8.336 1 97.12 55 ALA B O 1
ATOM 1579 N N . VAL B 1 56 ? 4.18 -25.609 -7.863 1 98.56 56 VAL B N 1
ATOM 1580 C CA . VAL B 1 56 ? 3.607 -24.281 -7.691 1 98.56 56 VAL B CA 1
ATOM 1581 C C . VAL B 1 56 ? 3.244 -23.688 -9.055 1 98.56 56 VAL B C 1
ATOM 1583 O O . VAL B 1 56 ? 4.059 -23.703 -9.977 1 98.56 56 VAL B O 1
ATOM 1586 N N . GLN B 1 57 ? 2.004 -23.109 -9.148 1 98.69 57 GLN B N 1
ATOM 1587 C CA . GLN B 1 57 ? 1.552 -22.609 -10.438 1 98.69 57 GLN B CA 1
ATOM 1588 C C . GLN B 1 57 ? 1.199 -21.125 -10.359 1 98.69 57 GLN B C 1
ATOM 1590 O O . GLN B 1 57 ? 1.067 -20.453 -11.383 1 98.69 57 GLN B O 1
ATOM 1595 N N . GLY B 1 58 ? 1.04 -20.562 -9.25 1 98.81 58 GLY B N 1
ATOM 1596 C CA . GLY B 1 58 ? 0.708 -19.172 -9 1 98.81 58 GLY B CA 1
ATOM 1597 C C . GLY B 1 58 ? 0.762 -18.797 -7.531 1 98.81 58 GLY B C 1
ATOM 1598 O O . GLY B 1 58 ? 0.885 -19.672 -6.668 1 98.81 58 GLY B O 1
ATOM 1599 N N . TYR B 1 59 ? 0.706 -17.5 -7.223 1 98.94 59 TYR B N 1
ATOM 1600 C CA . TYR B 1 59 ? 0.708 -17.062 -5.832 1 98.94 59 TYR B CA 1
ATOM 1601 C C . TYR B 1 59 ? -0.014 -15.727 -5.676 1 98.94 59 TYR B C 1
ATOM 1603 O O . TYR B 1 59 ? -0.348 -15.07 -6.672 1 98.94 59 TYR B O 1
ATOM 1611 N N . ILE B 1 60 ? -0.311 -15.406 -4.477 1 98.94 60 ILE B N 1
ATOM 1612 C CA . ILE B 1 60 ? -0.877 -14.109 -4.117 1 98.94 60 ILE B CA 1
ATOM 1613 C C . ILE B 1 60 ? -0.229 -13.609 -2.832 1 98.94 60 ILE B C 1
ATOM 1615 O O . ILE B 1 60 ? 0.075 -14.391 -1.932 1 98.94 60 ILE B O 1
ATOM 1619 N N . HIS B 1 61 ? 0.072 -12.359 -2.764 1 98.88 61 HIS B N 1
ATOM 1620 C CA . HIS B 1 61 ? 0.611 -11.656 -1.61 1 98.88 61 HIS B CA 1
ATOM 1621 C C . HIS B 1 61 ? -0.212 -10.406 -1.295 1 98.88 61 HIS B C 1
ATOM 1623 O O . HIS B 1 61 ? -0.36 -9.523 -2.145 1 98.88 61 HIS B O 1
ATOM 1629 N N . ALA B 1 62 ? -0.784 -10.359 -0.154 1 98.88 62 ALA B N 1
ATOM 1630 C CA . ALA B 1 62 ? -1.524 -9.195 0.329 1 98.88 62 ALA B CA 1
ATOM 1631 C C . ALA B 1 62 ? -0.96 -8.703 1.658 1 98.88 62 ALA B C 1
ATOM 1633 O O . ALA B 1 62 ? -0.41 -9.484 2.436 1 98.88 62 ALA B O 1
ATOM 1634 N N . GLN B 1 63 ? -1.066 -7.453 1.871 1 98.56 63 GLN B N 1
ATOM 1635 C CA . GLN B 1 63 ? -0.643 -6.809 3.109 1 98.56 63 GLN B CA 1
ATOM 1636 C C . GLN B 1 63 ? -1.771 -5.973 3.707 1 98.56 63 GLN B C 1
ATOM 1638 O O . GLN B 1 63 ? -2.51 -5.305 2.98 1 98.56 63 GLN B O 1
ATOM 1643 N N . VAL B 1 64 ? -1.855 -6.02 5.004 1 98.12 64 VAL B N 1
ATOM 1644 C CA . VAL B 1 64 ? -2.84 -5.191 5.691 1 98.12 64 VAL B CA 1
ATOM 1645 C C . VAL B 1 64 ? -2.607 -3.721 5.348 1 98.12 64 VAL B C 1
ATOM 1647 O O . VAL B 1 64 ? -1.466 -3.256 5.324 1 98.12 64 VAL B O 1
ATOM 1650 N N . TYR B 1 65 ? -3.633 -3.066 5.016 1 97.81 65 TYR B N 1
ATOM 1651 C CA . TYR B 1 65 ? -3.684 -1.647 4.68 1 97.81 65 TYR B CA 1
ATOM 1652 C C . TYR B 1 65 ? -4.465 -0.866 5.73 1 97.81 65 TYR B C 1
ATOM 1654 O O . TYR B 1 65 ? -5.672 -1.059 5.883 1 97.81 65 TYR B O 1
ATOM 1662 N N . GLU B 1 66 ? -3.768 0.054 6.41 1 97.12 66 GLU B N 1
ATOM 1663 C CA . GLU B 1 66 ? -4.355 0.822 7.504 1 97.12 66 GLU B CA 1
ATOM 1664 C C . GLU B 1 66 ? -4.035 2.309 7.367 1 97.12 66 GLU B C 1
ATOM 1666 O O . GLU B 1 66 ? -2.873 2.711 7.457 1 97.12 66 GLU B O 1
ATOM 1671 N N . SER B 1 67 ? -5.043 3.059 7.113 1 97.62 67 SER B N 1
ATOM 1672 C CA . SER B 1 67 ? -4.891 4.508 7.055 1 97.62 67 SER B CA 1
ATOM 1673 C C . SER B 1 67 ? -5.684 5.195 8.164 1 97.62 67 SER B C 1
ATOM 1675 O O . SER B 1 67 ? -6.426 4.539 8.898 1 97.62 67 SER B O 1
ATOM 1677 N N . LEU B 1 68 ? -5.512 6.477 8.336 1 98.12 68 LEU B N 1
ATOM 1678 C CA . LEU B 1 68 ? -6.227 7.234 9.352 1 98.12 68 LEU B CA 1
ATOM 1679 C C . LEU B 1 68 ? -7.594 7.676 8.844 1 98.12 68 LEU B C 1
ATOM 1681 O O . LEU B 1 68 ? -8.391 8.242 9.602 1 98.12 68 LEU B O 1
ATOM 1685 N N . TYR B 1 69 ? -7.91 7.359 7.566 1 97.12 69 TYR B N 1
ATOM 1686 C CA . TYR B 1 69 ? -9.125 7.926 6.984 1 97.12 69 TYR B CA 1
ATOM 1687 C C . TYR B 1 69 ? -10.016 6.832 6.418 1 97.12 69 TYR B C 1
ATOM 1689 O O . TYR B 1 69 ? -10.984 7.117 5.707 1 97.12 69 TYR B O 1
ATOM 1697 N N . SER B 1 70 ? -9.688 5.578 6.59 1 95.94 70 SER B N 1
ATOM 1698 C CA . SER B 1 70 ? -10.508 4.473 6.109 1 95.94 70 SER B CA 1
ATOM 1699 C C . SER B 1 70 ? -10.422 3.273 7.051 1 95.94 70 SER B C 1
ATOM 1701 O O . SER B 1 70 ? -9.484 3.162 7.84 1 95.94 70 SER B O 1
ATOM 1703 N N . ASP B 1 71 ? -11.445 2.398 6.934 1 96.62 71 ASP B N 1
ATOM 1704 C CA . ASP B 1 71 ? -11.383 1.131 7.656 1 96.62 71 ASP B CA 1
ATOM 1705 C C . ASP B 1 71 ? -10.211 0.28 7.168 1 96.62 71 ASP B C 1
ATOM 1707 O O . ASP B 1 71 ? -9.633 0.558 6.117 1 96.62 71 ASP B O 1
ATOM 1711 N N . THR B 1 72 ? -9.898 -0.696 7.969 1 97.62 72 THR B N 1
ATOM 1712 C CA . THR B 1 72 ? -8.781 -1.574 7.648 1 97.62 72 THR B CA 1
ATOM 1713 C C . THR B 1 72 ? -9.141 -2.516 6.504 1 97.62 72 THR B C 1
ATOM 1715 O O . THR B 1 72 ? -10.25 -3.066 6.469 1 97.62 72 THR B O 1
ATOM 1718 N N . GLY B 1 73 ? -8.281 -2.656 5.551 1 98.31 73 GLY B N 1
ATOM 1719 C CA . GLY B 1 73 ? -8.422 -3.592 4.445 1 98.31 73 GLY B CA 1
ATOM 1720 C C . GLY B 1 73 ? -7.121 -4.277 4.074 1 98.31 73 GLY B C 1
ATOM 1721 O O . GLY B 1 73 ? -6.199 -4.359 4.891 1 98.31 73 GLY B O 1
ATOM 1722 N N . LEU B 1 74 ? -7.141 -4.867 2.908 1 98.75 74 LEU B N 1
ATOM 1723 C CA . LEU B 1 74 ? -5.945 -5.5 2.359 1 9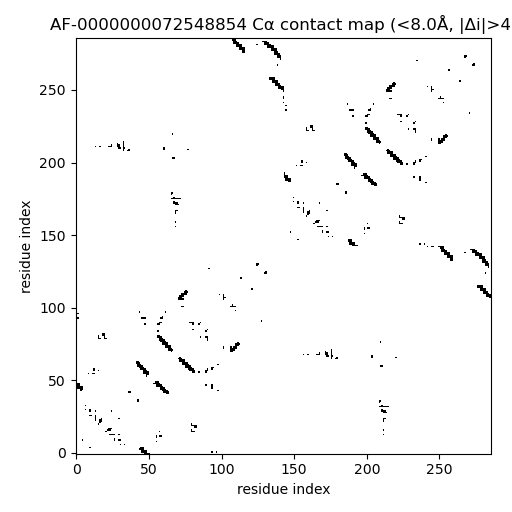8.75 74 LEU B CA 1
ATOM 1724 C C . LEU B 1 74 ? -5.527 -4.832 1.055 1 98.75 74 LEU B C 1
ATOM 1726 O O . LEU B 1 74 ? -6.379 -4.398 0.275 1 98.75 74 LEU B O 1
ATOM 1730 N N . ASN B 1 75 ? -4.25 -4.727 0.905 1 98.81 75 ASN B N 1
ATOM 1731 C CA . ASN B 1 75 ? -3.658 -4.344 -0.372 1 98.81 75 ASN B CA 1
ATOM 1732 C C . ASN B 1 75 ? -2.957 -5.52 -1.044 1 98.81 75 ASN B C 1
ATOM 1734 O O . ASN B 1 75 ? -2.033 -6.102 -0.476 1 98.81 75 ASN B O 1
ATOM 1738 N N . ILE B 1 76 ? -3.459 -5.922 -2.201 1 98.81 76 ILE B N 1
ATOM 1739 C CA . ILE B 1 76 ? -2.781 -6.973 -2.955 1 98.81 76 ILE B CA 1
ATOM 1740 C C . ILE B 1 76 ? -1.503 -6.418 -3.578 1 98.81 76 ILE B C 1
ATOM 1742 O O . ILE B 1 76 ? -1.555 -5.504 -4.406 1 98.81 76 ILE B O 1
ATOM 1746 N N . LEU B 1 77 ? -0.376 -7.004 -3.205 1 98.44 77 LEU B N 1
ATOM 1747 C CA . LEU B 1 77 ? 0.928 -6.562 -3.684 1 98.44 77 LEU B CA 1
ATOM 1748 C C . LEU B 1 77 ? 1.346 -7.34 -4.926 1 98.44 77 LEU B C 1
ATOM 1750 O O . LEU B 1 77 ? 2.092 -6.828 -5.762 1 98.44 77 LEU B O 1
ATOM 1754 N N . GLY B 1 78 ? 0.891 -8.539 -4.992 1 98.19 78 GLY B N 1
ATOM 1755 C CA . GLY B 1 78 ? 1.185 -9.406 -6.121 1 98.19 78 GLY B CA 1
ATOM 1756 C C . GLY B 1 78 ? 0.187 -10.531 -6.281 1 98.19 78 GLY B C 1
ATOM 1757 O O . GLY B 1 78 ? -0.254 -11.125 -5.293 1 98.19 78 GLY B O 1
ATOM 1758 N N . LEU B 1 79 ? -0.184 -10.766 -7.43 1 98.75 79 LEU B N 1
ATOM 1759 C CA . LEU B 1 79 ? -0.957 -11.914 -7.891 1 98.75 79 LEU B CA 1
ATOM 1760 C C . LEU B 1 79 ? -0.515 -12.336 -9.289 1 98.75 79 LEU B C 1
ATOM 1762 O O . LEU B 1 79 ? -0.627 -11.562 -10.242 1 98.75 79 LEU B O 1
ATOM 1766 N N . ALA B 1 80 ? 0.001 -13.523 -9.352 1 98.5 80 ALA B N 1
ATOM 1767 C CA . ALA B 1 80 ? 0.511 -13.953 -10.656 1 98.5 80 ALA B CA 1
ATOM 1768 C C . ALA B 1 80 ? 0.466 -15.469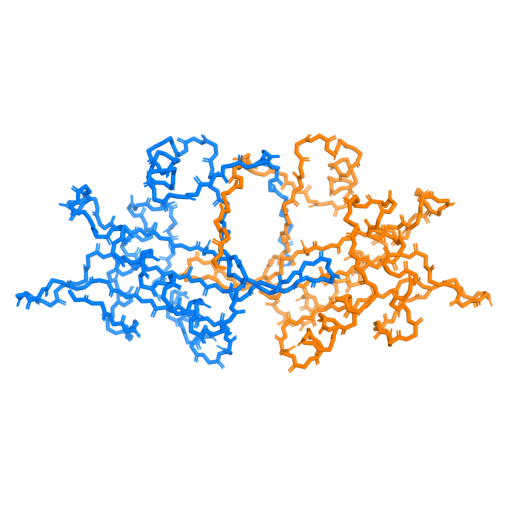 -10.781 1 98.5 80 ALA B C 1
ATOM 1770 O O . ALA B 1 80 ? 0.577 -16.188 -9.781 1 98.5 80 ALA B O 1
ATOM 1771 N N . VAL B 1 81 ? 0.24 -15.875 -11.961 1 98.56 81 VAL B N 1
ATOM 1772 C CA . VAL B 1 81 ? 0.197 -17.281 -12.359 1 98.56 81 VAL B CA 1
ATOM 1773 C C . VAL B 1 81 ? 1.205 -17.531 -13.477 1 98.56 81 VAL B C 1
ATOM 1775 O O . VAL B 1 81 ? 1.376 -16.688 -14.367 1 98.56 81 VAL B O 1
ATOM 1778 N N . LEU B 1 82 ? 1.888 -18.656 -13.43 1 98.12 82 LEU B N 1
ATOM 1779 C CA . LEU B 1 82 ? 2.768 -19 -14.539 1 98.12 82 LEU B CA 1
ATOM 1780 C C . LEU B 1 82 ? 2.031 -18.906 -15.875 1 98.12 82 LEU B C 1
ATOM 1782 O O . LEU B 1 82 ? 0.879 -19.328 -15.984 1 98.12 82 LEU B O 1
ATOM 1786 N N . PRO B 1 83 ? 2.701 -18.391 -16.906 1 96.88 83 PRO B N 1
ATOM 1787 C CA . PRO B 1 83 ? 2.033 -18.172 -18.188 1 96.88 83 PRO B CA 1
ATOM 1788 C C . PRO B 1 83 ? 1.367 -19.438 -18.734 1 96.88 83 PRO B C 1
ATOM 1790 O O . PRO B 1 83 ? 0.241 -19.375 -19.234 1 96.88 83 PRO B O 1
ATOM 1793 N N . GLY B 1 84 ? 1.946 -20.562 -18.609 1 96.31 84 GLY B N 1
ATOM 1794 C CA . GLY B 1 84 ? 1.419 -21.812 -19.156 1 96.31 84 GLY B CA 1
ATOM 1795 C C . GLY B 1 84 ? 0.204 -22.312 -18.391 1 96.31 84 GLY B C 1
ATOM 1796 O O . GLY B 1 84 ? -0.476 -23.234 -18.859 1 96.31 84 GLY B O 1
ATOM 1797 N N . HIS B 1 85 ? -0.168 -21.672 -17.297 1 97.12 85 HIS B N 1
ATOM 1798 C CA . HIS B 1 85 ? -1.266 -22.141 -16.469 1 97.12 85 HIS B CA 1
ATOM 1799 C C . HIS B 1 85 ? -2.334 -21.062 -16.297 1 97.12 85 HIS B C 1
ATOM 1801 O O . HIS B 1 85 ? -3.227 -21.188 -15.461 1 97.12 85 HIS B O 1
ATOM 1807 N N . GLN B 1 86 ? -2.211 -20.016 -17.047 1 96.31 86 GLN B N 1
ATOM 1808 C CA . GLN B 1 86 ? -3.174 -18.922 -16.953 1 96.31 86 GLN B CA 1
ATOM 1809 C C . GLN B 1 86 ? -4.477 -19.281 -17.672 1 96.31 86 GLN B C 1
ATOM 1811 O O . GLN B 1 86 ? -4.516 -20.219 -18.469 1 96.31 86 GLN B O 1
ATOM 1816 N N . GLY B 1 87 ? -5.559 -18.578 -17.234 1 95.5 87 GLY B N 1
ATOM 1817 C CA . GLY B 1 87 ? -6.859 -18.812 -17.844 1 95.5 87 GLY B CA 1
ATOM 1818 C C . GLY B 1 87 ? -7.523 -20.094 -17.359 1 95.5 87 GLY B C 1
ATOM 1819 O O . GLY B 1 87 ? -8.453 -20.594 -18 1 95.5 87 GLY B O 1
ATOM 1820 N N . GLN B 1 88 ? -7.008 -20.609 -16.281 1 96.56 88 GLN B N 1
ATOM 1821 C CA . GLN B 1 88 ? -7.516 -21.891 -15.781 1 96.56 88 GLN B CA 1
ATOM 1822 C C . GLN B 1 88 ? -8.188 -21.719 -14.422 1 96.56 88 GLN B C 1
ATOM 1824 O O . GLN B 1 88 ? -8.422 -22.703 -13.711 1 96.56 88 GLN B O 1
ATOM 1829 N N . GLY B 1 89 ? -8.375 -20.516 -14.008 1 97.81 89 GLY B N 1
ATOM 1830 C CA . GLY B 1 89 ? -9.094 -20.25 -12.773 1 97.81 89 GLY B CA 1
ATOM 1831 C C . GLY B 1 89 ? -8.18 -20.156 -11.562 1 97.81 89 GLY B C 1
ATOM 1832 O O . GLY B 1 89 ? -8.656 -19.953 -10.438 1 97.81 89 GLY B O 1
ATOM 1833 N N . ILE B 1 90 ? -6.922 -20.297 -11.719 1 98.44 90 ILE B N 1
ATOM 1834 C CA . ILE B 1 90 ? -5.961 -20.297 -10.625 1 98.44 90 ILE B CA 1
ATOM 1835 C C . ILE B 1 90 ? -5.953 -18.938 -9.93 1 98.44 90 ILE B C 1
ATOM 1837 O O . ILE B 1 90 ? -6.055 -18.859 -8.703 1 98.44 90 ILE B O 1
ATOM 1841 N N . GLY B 1 91 ? -5.867 -17.859 -10.734 1 98.69 91 GLY B N 1
ATOM 1842 C CA . GLY B 1 91 ? -5.902 -16.531 -10.164 1 98.69 91 GLY B CA 1
ATOM 1843 C C . GLY B 1 91 ? -7.164 -16.25 -9.367 1 98.69 91 GLY B C 1
ATOM 1844 O O . GLY B 1 91 ? -7.098 -15.688 -8.273 1 98.69 91 GLY B O 1
ATOM 1845 N N . ALA B 1 92 ? -8.266 -16.672 -9.883 1 98.69 92 ALA B N 1
ATOM 1846 C CA . ALA B 1 92 ? -9.547 -16.484 -9.211 1 98.69 92 ALA B CA 1
ATOM 1847 C C . ALA B 1 92 ? -9.602 -17.234 -7.895 1 98.69 92 ALA B C 1
ATOM 1849 O O . ALA B 1 92 ? -10.125 -16.734 -6.898 1 98.69 92 ALA B O 1
ATOM 1850 N N . SER B 1 93 ? -9.07 -18.406 -7.887 1 98.75 93 SER B N 1
ATOM 1851 C CA . SER B 1 93 ? -9.047 -19.219 -6.676 1 98.75 93 SER B CA 1
ATOM 1852 C C . SER B 1 93 ? -8.188 -18.578 -5.594 1 98.75 93 SER B C 1
ATOM 1854 O O . SER B 1 93 ? -8.562 -18.562 -4.422 1 98.75 93 SER B O 1
ATOM 1856 N N . LEU B 1 94 ? -7.039 -18.062 -5.973 1 98.88 94 LEU B N 1
ATOM 1857 C CA . LEU B 1 94 ? -6.152 -17.359 -5.043 1 98.88 94 LEU B CA 1
ATOM 1858 C C . LEU B 1 94 ? -6.828 -16.125 -4.473 1 98.88 94 LEU B C 1
ATOM 1860 O O . LEU B 1 94 ? -6.781 -15.883 -3.264 1 98.88 94 LEU B O 1
ATOM 1864 N N . LEU B 1 95 ? -7.438 -15.375 -5.375 1 98.81 95 LEU B N 1
ATOM 1865 C CA . LEU B 1 95 ? -8.156 -14.172 -4.969 1 98.81 95 LEU B CA 1
ATOM 1866 C C . LEU B 1 95 ? -9.266 -14.5 -3.982 1 98.81 95 LEU B C 1
ATOM 1868 O O . LEU B 1 95 ? -9.406 -13.836 -2.953 1 98.81 95 LEU B O 1
ATOM 1872 N N . LYS B 1 96 ? -10.039 -15.531 -4.191 1 98.69 96 LYS B N 1
ATOM 1873 C CA . LYS B 1 96 ? -11.117 -15.969 -3.312 1 98.69 96 LYS B CA 1
ATOM 1874 C C . LYS B 1 96 ? -10.578 -16.391 -1.947 1 98.69 96 LYS B C 1
ATOM 1876 O O . LYS B 1 96 ? -11.211 -16.141 -0.92 1 98.69 96 LYS B O 1
ATOM 1881 N N . ALA B 1 97 ? -9.477 -17.031 -1.931 1 98.88 97 ALA B N 1
ATOM 1882 C CA . ALA B 1 97 ? -8.859 -17.438 -0.667 1 98.88 97 ALA B CA 1
ATOM 1883 C C . ALA B 1 97 ? -8.531 -16.219 0.193 1 98.88 97 ALA B C 1
ATOM 1885 O O . ALA B 1 97 ? -8.789 -16.219 1.399 1 98.88 97 ALA B O 1
ATOM 1886 N N . VAL B 1 98 ? -7.977 -15.172 -0.424 1 98.88 98 VAL B N 1
ATOM 1887 C CA . VAL B 1 98 ? -7.645 -13.953 0.3 1 98.88 98 VAL B CA 1
ATOM 1888 C C . VAL B 1 98 ? -8.922 -13.266 0.776 1 98.88 98 VAL B C 1
ATOM 1890 O O . VAL B 1 98 ? -8.977 -12.734 1.888 1 98.88 98 VAL B O 1
ATOM 1893 N N . GLU B 1 99 ? -9.945 -13.312 -0.054 1 98.88 99 GLU B N 1
ATOM 1894 C CA . GLU B 1 99 ? -11.227 -12.734 0.322 1 98.88 99 GLU B CA 1
ATOM 1895 C C . GLU B 1 99 ? -11.812 -13.438 1.545 1 98.88 99 GLU B C 1
ATOM 1897 O O . GLU B 1 99 ? -12.367 -12.789 2.434 1 98.88 99 GLU B O 1
ATOM 1902 N N . GLN B 1 100 ? -11.727 -14.68 1.599 1 98.75 100 GLN B N 1
ATOM 1903 C CA . GLN B 1 100 ? -12.227 -15.453 2.732 1 98.75 100 GLN B CA 1
ATOM 1904 C C . GLN B 1 100 ? -11.477 -15.102 4.012 1 98.75 100 GLN B C 1
ATOM 1906 O O . GLN B 1 100 ? -12.078 -14.961 5.078 1 98.75 100 GLN B O 1
ATOM 1911 N N . ILE B 1 101 ? -10.195 -14.984 3.918 1 98.56 101 ILE B N 1
ATOM 1912 C CA . ILE B 1 101 ? -9.391 -14.586 5.062 1 98.56 101 ILE B CA 1
ATOM 1913 C C . ILE B 1 101 ? -9.797 -13.188 5.52 1 98.56 101 ILE B C 1
ATOM 1915 O O . ILE B 1 101 ? -9.938 -12.93 6.719 1 98.56 101 ILE B O 1
ATOM 1919 N N . ALA B 1 102 ? -9.938 -12.266 4.52 1 98.62 102 ALA B N 1
ATOM 1920 C CA . ALA B 1 102 ? -10.344 -10.898 4.832 1 98.62 102 ALA B CA 1
ATOM 1921 C C . ALA B 1 102 ? -11.664 -10.883 5.602 1 98.62 102 ALA B C 1
ATOM 1923 O O . ALA B 1 102 ? -11.805 -10.156 6.586 1 98.62 102 ALA B O 1
ATOM 1924 N N . GLN B 1 103 ? -12.594 -11.695 5.145 1 98.44 103 GLN B N 1
ATOM 1925 C CA . GLN B 1 103 ? -13.898 -11.789 5.797 1 98.44 103 GLN B CA 1
ATOM 1926 C C . GLN B 1 103 ? -13.758 -12.305 7.227 1 98.44 103 GLN B C 1
ATOM 1928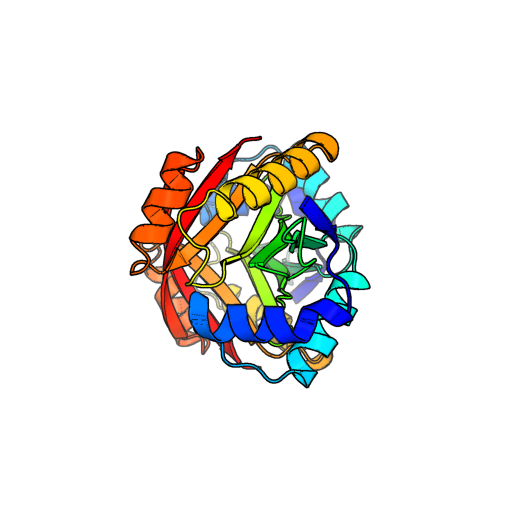 O O . GLN B 1 103 ? -14.336 -11.734 8.156 1 98.44 103 GLN B O 1
ATOM 1933 N N . LYS B 1 104 ? -13.047 -13.289 7.395 1 98.31 104 LYS B N 1
ATOM 1934 C CA . LYS B 1 104 ? -12.859 -13.906 8.703 1 98.31 104 LYS B CA 1
ATOM 1935 C C . LYS B 1 104 ? -12.195 -12.938 9.68 1 98.31 104 LYS B C 1
ATOM 1937 O O . LYS B 1 104 ? -12.531 -12.922 10.867 1 98.31 104 LYS B O 1
ATOM 1942 N N . GLU B 1 105 ? -11.25 -12.148 9.156 1 97.5 105 GLU B N 1
ATOM 1943 C CA . GLU B 1 105 ? -10.484 -11.227 10 1 97.5 105 GLU B CA 1
ATOM 1944 C C . GLU B 1 105 ? -11.234 -9.914 10.195 1 97.5 105 GLU B C 1
ATOM 1946 O O . GLU B 1 105 ? -10.789 -9.047 10.945 1 97.5 105 GLU B O 1
ATOM 1951 N N . GLY B 1 106 ? -12.312 -9.711 9.453 1 97.56 106 GLY B N 1
ATOM 1952 C CA . GLY B 1 106 ? -13.117 -8.508 9.617 1 97.56 106 GLY B CA 1
ATOM 1953 C C . GLY B 1 106 ? -12.578 -7.32 8.844 1 97.56 106 GLY B C 1
ATOM 1954 O O . GLY B 1 106 ? -12.789 -6.172 9.234 1 97.56 106 GLY B O 1
ATOM 1955 N N . TYR B 1 107 ? -11.773 -7.559 7.844 1 98.12 107 TYR B N 1
ATOM 1956 C CA . TYR B 1 107 ? -11.328 -6.473 6.977 1 98.12 107 TYR B CA 1
ATOM 1957 C C . TYR B 1 107 ? -12.477 -5.973 6.102 1 98.12 107 TYR B C 1
ATOM 1959 O O . TYR B 1 107 ? -13.383 -6.738 5.758 1 98.12 107 TYR B O 1
ATOM 1967 N N . HIS B 1 108 ? -12.359 -4.73 5.723 1 98.31 108 HIS B N 1
ATOM 1968 C CA . HIS B 1 108 ? -13.531 -4.09 5.133 1 98.31 108 HIS B CA 1
ATOM 1969 C C . HIS B 1 108 ? -13.438 -4.062 3.611 1 98.31 108 HIS B C 1
ATOM 1971 O O . HIS B 1 108 ? -14.453 -3.924 2.926 1 98.31 108 HIS B O 1
ATOM 1977 N N . PHE B 1 109 ? -12.227 -4.145 3.07 1 98.56 109 PHE B N 1
ATOM 1978 C CA . PHE B 1 109 ? -12.055 -4.09 1.623 1 98.56 109 PHE B CA 1
ATOM 1979 C C . PHE B 1 109 ? -10.734 -4.727 1.205 1 98.56 109 PHE B C 1
ATOM 1981 O O . PHE B 1 109 ? -9.875 -4.98 2.045 1 98.56 109 PHE B O 1
ATOM 1988 N N . ILE B 1 110 ? -10.68 -5.039 -0.006 1 98.88 110 ILE B N 1
ATOM 1989 C CA . ILE B 1 110 ? -9.438 -5.406 -0.687 1 98.88 110 ILE B CA 1
ATOM 1990 C C . ILE B 1 110 ? -9.203 -4.465 -1.866 1 98.88 110 ILE B C 1
ATOM 1992 O O . ILE B 1 110 ? -10.117 -4.195 -2.646 1 98.88 110 ILE B O 1
ATOM 1996 N N . ARG B 1 111 ? -7.98 -3.967 -1.946 1 98.81 111 ARG B N 1
ATOM 1997 C CA . ARG B 1 111 ? -7.621 -3.064 -3.035 1 98.81 111 ARG B CA 1
ATOM 1998 C C . ARG B 1 111 ? -6.301 -3.48 -3.678 1 98.81 111 ARG B C 1
ATOM 2000 O O . ARG B 1 111 ? -5.578 -4.324 -3.139 1 98.81 111 ARG B O 1
ATOM 2007 N N . LEU B 1 112 ? -6.051 -2.959 -4.82 1 98.69 112 LEU B N 1
ATOM 2008 C CA . LEU B 1 112 ? -4.785 -3.125 -5.523 1 98.69 112 LEU B CA 1
ATOM 2009 C C . LEU B 1 112 ? -4.586 -2.023 -6.559 1 98.69 112 LEU B C 1
ATOM 2011 O O . LEU B 1 112 ? -5.535 -1.312 -6.902 1 98.69 112 LEU B O 1
ATOM 2015 N N . ASN B 1 113 ? -3.41 -1.833 -6.906 1 98.38 113 ASN B N 1
ATOM 2016 C CA . ASN B 1 113 ? -3.051 -0.989 -8.039 1 98.38 113 ASN B CA 1
ATOM 2017 C C . ASN B 1 113 ? -2.51 -1.815 -9.203 1 98.38 113 ASN B C 1
ATOM 2019 O O . ASN B 1 113 ? -1.75 -2.764 -9 1 98.38 113 ASN B O 1
ATOM 2023 N N . SER B 1 114 ? -2.992 -1.536 -10.359 1 98 114 SER B N 1
ATOM 2024 C CA . SER B 1 114 ? -2.576 -2.215 -11.586 1 98 114 SER B CA 1
ATOM 2025 C C . SER B 1 114 ? -2.164 -1.216 -12.656 1 98 114 SER B C 1
ATOM 2027 O O . SER B 1 114 ? -2.877 -0.243 -12.914 1 98 114 SER B O 1
ATOM 2029 N N . ALA B 1 115 ? -1.008 -1.478 -13.281 1 97.19 115 ALA B N 1
ATOM 2030 C CA . ALA B 1 115 ? -0.528 -0.598 -14.344 1 97.19 115 ALA B CA 1
ATOM 2031 C C . ALA B 1 115 ? -1.582 -0.432 -15.438 1 97.19 115 ALA B C 1
ATOM 2033 O O . ALA B 1 115 ? -2.281 -1.386 -15.781 1 97.19 115 ALA B O 1
ATOM 2034 N N . GLU B 1 116 ? -1.616 0.755 -15.992 1 96.44 116 GLU B N 1
ATOM 2035 C CA . GLU B 1 116 ? -2.645 1.089 -16.969 1 96.44 116 GLU B CA 1
ATOM 2036 C C . GLU B 1 116 ? -2.572 0.164 -18.188 1 96.44 116 GLU B C 1
ATOM 2038 O O . GLU B 1 116 ? -3.586 -0.087 -18.844 1 96.44 116 GLU B O 1
ATOM 2043 N N . SER B 1 117 ? -1.453 -0.417 -18.484 1 96.06 117 SER B N 1
ATOM 2044 C CA . SER B 1 117 ? -1.253 -1.222 -19.672 1 96.06 117 SER B CA 1
ATOM 2045 C C . SER B 1 117 ? -1.701 -2.662 -19.453 1 96.06 117 SER B C 1
ATOM 2047 O O . SER B 1 117 ? -1.755 -3.453 -20.406 1 96.06 117 SER B O 1
ATOM 2049 N N . ARG B 1 118 ? -2.027 -3.045 -18.234 1 96.06 118 ARG B N 1
ATOM 2050 C CA . ARG B 1 118 ? -2.354 -4.43 -17.906 1 96.06 118 ARG B CA 1
ATOM 2051 C C . ARG B 1 118 ? -3.838 -4.707 -18.125 1 96.06 118 ARG B C 1
ATOM 2053 O O . ARG B 1 118 ? -4.547 -5.066 -17.172 1 96.06 118 ARG B O 1
ATOM 2060 N N . LEU B 1 119 ? -4.219 -4.703 -19.422 1 96.94 119 LEU B N 1
ATOM 2061 C CA . LEU B 1 119 ? -5.629 -4.742 -19.781 1 96.94 119 LEU B CA 1
ATOM 2062 C C . LEU B 1 119 ? -6.254 -6.082 -19.406 1 96.94 119 LEU B C 1
ATOM 2064 O O . LEU B 1 119 ? -7.402 -6.129 -18.953 1 96.94 119 LEU B O 1
ATOM 2068 N N . GLN B 1 120 ? -5.516 -7.148 -19.594 1 96.38 120 GLN B N 1
ATOM 2069 C CA . GLN B 1 120 ? -6.035 -8.461 -19.219 1 96.38 120 GLN B CA 1
ATOM 2070 C C . GLN B 1 120 ? -6.238 -8.578 -17.719 1 96.38 120 GLN B C 1
ATOM 2072 O O . GLN B 1 120 ? -7.211 -9.18 -17.266 1 96.38 120 GLN B O 1
ATOM 2077 N N . ALA B 1 121 ? -5.312 -8.023 -16.922 1 97.56 121 ALA B N 1
ATOM 2078 C CA . ALA B 1 121 ? -5.465 -7.996 -15.469 1 97.56 121 ALA B CA 1
ATOM 2079 C C . ALA B 1 121 ? -6.707 -7.207 -15.062 1 97.56 121 ALA B C 1
ATOM 2081 O O . ALA B 1 121 ? -7.434 -7.605 -14.148 1 97.56 121 ALA B O 1
ATOM 2082 N N . HIS B 1 122 ? -6.965 -6.086 -15.781 1 98.44 122 HIS B N 1
ATOM 2083 C CA . HIS B 1 122 ? -8.133 -5.27 -15.492 1 98.44 122 HIS B CA 1
ATOM 2084 C C . HIS B 1 122 ? -9.422 -6.07 -15.656 1 98.44 122 HIS B C 1
ATOM 2086 O O . HIS B 1 122 ? -10.273 -6.074 -14.766 1 98.44 122 HIS B O 1
ATOM 2092 N N . LEU B 1 123 ? -9.5 -6.754 -16.766 1 98 123 LEU B N 1
ATOM 2093 C CA . LEU B 1 123 ? -10.672 -7.586 -17.031 1 98 123 LEU B CA 1
ATOM 2094 C C . LEU B 1 123 ? -10.812 -8.672 -15.977 1 98 123 LEU B C 1
ATOM 2096 O O . LEU B 1 123 ? -11.93 -8.977 -15.539 1 98 123 LEU B O 1
ATOM 2100 N N . PHE B 1 124 ? -9.719 -9.234 -15.594 1 98.62 124 PHE B N 1
ATOM 2101 C CA . PHE B 1 124 ? -9.68 -10.266 -14.562 1 98.62 124 PHE B CA 1
ATOM 2102 C C . PHE B 1 124 ? -10.281 -9.75 -13.258 1 98.62 124 PHE B C 1
ATOM 2104 O O . PHE B 1 124 ? -11.148 -10.398 -12.664 1 98.62 124 PHE B O 1
ATOM 2111 N N . TYR B 1 125 ? -9.836 -8.586 -12.773 1 98.75 125 TYR B N 1
ATOM 2112 C CA . TYR B 1 125 ? -10.312 -8.031 -11.516 1 98.75 125 TYR B CA 1
ATOM 2113 C C . TYR B 1 125 ? -11.781 -7.648 -11.617 1 98.75 125 TYR B C 1
ATOM 2115 O O . TYR B 1 125 ? -12.562 -7.887 -10.688 1 98.75 125 TYR B O 1
ATOM 2123 N N . GLU B 1 126 ? -12.195 -7.07 -12.75 1 98.5 126 GLU B N 1
ATOM 2124 C CA . GLU B 1 126 ? -13.586 -6.699 -12.953 1 98.5 126 GLU B CA 1
ATOM 2125 C C . GLU B 1 126 ? -14.5 -7.922 -12.906 1 98.5 126 GLU B C 1
ATOM 2127 O O . GLU B 1 126 ? -15.562 -7.891 -12.281 1 98.5 126 GLU B O 1
ATOM 2132 N N . LYS B 1 127 ? -14.07 -8.977 -13.531 1 98.19 127 LYS B N 1
ATOM 2133 C CA . LYS B 1 127 ? -14.836 -10.219 -13.555 1 98.19 127 LYS B CA 1
ATOM 2134 C C . LYS B 1 127 ? -14.961 -10.82 -12.156 1 98.19 127 LYS B C 1
ATOM 2136 O O . LYS B 1 127 ? -15.906 -11.562 -11.875 1 98.19 127 LYS B O 1
ATOM 2141 N N . ASN B 1 128 ? -14.039 -10.492 -11.297 1 98.38 128 ASN B N 1
ATOM 2142 C CA . ASN B 1 128 ? -14.039 -11.055 -9.945 1 98.38 128 ASN B CA 1
ATOM 2143 C C . ASN B 1 128 ? -14.594 -10.062 -8.93 1 98.38 128 ASN B C 1
ATOM 2145 O O . ASN B 1 128 ? -14.328 -10.188 -7.73 1 98.38 128 ASN B O 1
ATOM 2149 N N . GLY B 1 129 ? -15.273 -8.984 -9.375 1 98.5 129 GLY B N 1
ATOM 2150 C CA . GLY B 1 129 ? -16.078 -8.148 -8.492 1 98.5 129 GLY B CA 1
ATOM 2151 C C . GLY B 1 129 ? -15.344 -6.898 -8.031 1 98.5 129 GLY B C 1
ATOM 2152 O O . GLY B 1 129 ? -15.828 -6.176 -7.16 1 98.5 129 GLY B O 1
ATOM 2153 N N . TYR B 1 130 ? -14.211 -6.676 -8.609 1 98.75 130 TYR B N 1
ATOM 2154 C CA . TYR B 1 130 ? -13.5 -5.438 -8.312 1 98.75 130 TYR B CA 1
ATOM 2155 C C . TYR B 1 130 ? -13.852 -4.348 -9.32 1 98.75 130 TYR B C 1
ATOM 2157 O O . TYR B 1 130 ? -14.102 -4.637 -10.492 1 98.75 130 TYR B O 1
ATOM 2165 N N . HIS B 1 131 ? -13.836 -3.152 -8.805 1 98 131 HIS B N 1
ATOM 2166 C CA . HIS B 1 131 ? -14.094 -2.029 -9.695 1 98 131 HIS B CA 1
ATOM 2167 C C . HIS B 1 131 ? -13.016 -0.958 -9.562 1 98 131 HIS B C 1
ATOM 2169 O O . HIS B 1 131 ? -12.508 -0.715 -8.461 1 98 131 HIS B O 1
ATOM 2175 N N . SER B 1 132 ? -12.672 -0.365 -10.664 1 96.69 132 SER B N 1
ATOM 2176 C CA . SER B 1 132 ? -11.719 0.738 -10.656 1 96.69 132 SER B CA 1
ATOM 2177 C C . SER B 1 132 ? -12.406 2.062 -10.336 1 96.69 132 SER B C 1
ATOM 2179 O O . SER B 1 132 ? -13.398 2.422 -10.969 1 96.69 132 SER B O 1
ATOM 2181 N N . ASP B 1 133 ? -11.867 2.729 -9.43 1 91.5 133 ASP B N 1
ATOM 2182 C CA . ASP B 1 133 ? -12.523 3.975 -9.039 1 91.5 133 ASP B CA 1
ATOM 2183 C C . ASP B 1 133 ? -11.602 5.172 -9.273 1 91.5 133 ASP B C 1
ATOM 2185 O O . ASP B 1 133 ? -12.039 6.32 -9.172 1 91.5 133 ASP B O 1
ATOM 2189 N N . LYS B 1 134 ? -10.375 4.918 -9.547 1 92.44 134 LYS B N 1
ATOM 2190 C CA . LYS B 1 134 ? -9.453 6.039 -9.68 1 92.44 134 LYS B CA 1
ATOM 2191 C C . LYS B 1 134 ? -8.266 5.672 -10.562 1 92.44 134 LYS B C 1
ATOM 2193 O O . LYS B 1 134 ? -7.785 4.535 -10.523 1 92.44 134 LYS B O 1
ATOM 2198 N N . MET B 1 135 ? -7.852 6.602 -11.383 1 96.94 135 MET B N 1
ATOM 2199 C CA . MET B 1 135 ? -6.539 6.582 -12.023 1 96.94 135 MET B CA 1
ATOM 2200 C C . MET B 1 135 ? -5.516 7.344 -11.188 1 96.94 135 MET B C 1
ATOM 2202 O O . MET B 1 135 ? -5.812 8.422 -10.664 1 96.94 135 MET B O 1
ATOM 2206 N N . GLN B 1 136 ? -4.316 6.715 -11.016 1 98.31 136 GLN B N 1
ATOM 2207 C CA . GLN B 1 136 ? -3.322 7.312 -10.125 1 98.31 136 GLN B CA 1
ATOM 2208 C C . GLN B 1 136 ? -1.934 7.281 -10.758 1 98.31 136 GLN B C 1
ATOM 2210 O O . GLN B 1 136 ? -1.636 6.41 -11.57 1 98.31 136 GLN B O 1
ATOM 2215 N N . LYS B 1 137 ? -1.127 8.266 -10.391 1 98.25 137 LYS B N 1
ATOM 2216 C CA . LYS B 1 137 ? 0.307 8.242 -10.664 1 98.25 137 LYS B CA 1
ATOM 2217 C C . LYS B 1 137 ? 1.083 7.672 -9.477 1 98.25 137 LYS B C 1
ATOM 2219 O O . LYS B 1 137 ? 0.824 8.031 -8.328 1 98.25 137 LYS B O 1
ATOM 2224 N N . ARG B 1 138 ? 1.936 6.742 -9.781 1 98.56 138 ARG B N 1
ATOM 2225 C CA . ARG B 1 138 ? 2.859 6.297 -8.742 1 98.56 138 ARG B CA 1
ATOM 2226 C C . ARG B 1 138 ? 4.121 7.152 -8.727 1 98.56 138 ARG B C 1
ATOM 2228 O O . ARG B 1 138 ? 4.73 7.391 -9.773 1 98.56 138 ARG B O 1
ATOM 2235 N N . PHE B 1 139 ? 4.484 7.703 -7.551 1 98.75 139 PHE B N 1
ATOM 2236 C CA . PHE B 1 139 ? 5.73 8.422 -7.312 1 98.75 139 PHE B CA 1
ATOM 2237 C C . PHE B 1 139 ? 6.676 7.598 -6.445 1 98.75 139 PHE B C 1
ATOM 2239 O O . PHE B 1 139 ? 6.238 6.906 -5.527 1 98.75 139 PHE B O 1
ATOM 2246 N N . ILE B 1 140 ? 7.973 7.684 -6.758 1 98.69 140 ILE B N 1
ATOM 2247 C CA . ILE B 1 140 ? 8.945 6.91 -5.996 1 98.69 140 ILE B CA 1
ATOM 2248 C C . ILE B 1 140 ? 10.25 7.703 -5.867 1 98.69 140 ILE B C 1
ATOM 2250 O O . ILE B 1 140 ? 10.609 8.461 -6.77 1 98.69 140 ILE B O 1
ATOM 2254 N N . LYS B 1 141 ? 10.875 7.637 -4.805 1 98.62 141 LYS B N 1
ATOM 2255 C CA . LYS B 1 141 ? 12.203 8.164 -4.52 1 98.62 141 LYS B CA 1
ATOM 2256 C C . LYS B 1 141 ? 13.07 7.121 -3.818 1 98.62 141 LYS B C 1
ATOM 2258 O O . LYS B 1 141 ? 12.68 6.578 -2.783 1 98.62 141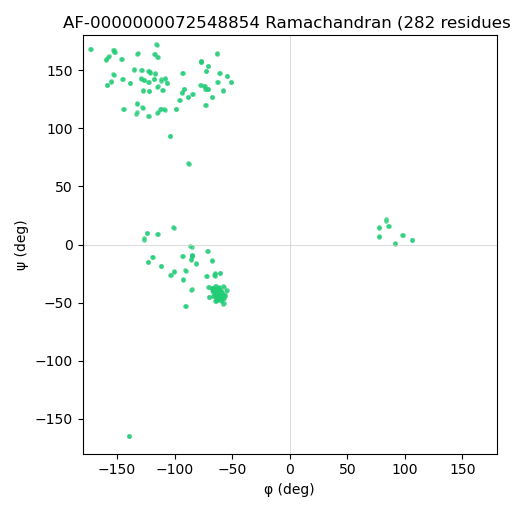 LYS B O 1
ATOM 2263 N N . HIS B 1 142 ? 14.227 6.738 -4.398 1 97.69 142 HIS B N 1
ATOM 2264 C CA . HIS B 1 142 ? 15.164 5.832 -3.75 1 97.69 142 HIS B CA 1
ATOM 2265 C C . HIS B 1 142 ? 15.977 6.555 -2.676 1 97.69 142 HIS B C 1
ATOM 2267 O O . HIS B 1 142 ? 16.375 7.707 -2.865 1 97.69 142 HIS B O 1
ATOM 2273 N N . ILE B 1 143 ? 16.141 5.898 -1.555 1 93.94 143 ILE B N 1
ATOM 2274 C CA . ILE B 1 143 ? 16.766 6.492 -0.383 1 93.94 143 ILE B CA 1
ATOM 2275 C C . ILE B 1 143 ? 18.156 5.898 -0.196 1 93.94 143 ILE B C 1
ATOM 2277 O O . ILE B 1 143 ? 18.391 4.719 -0.484 1 93.94 143 ILE B O 1
#

Radius of gyration: 19.36 Å; Cα contacts (8 Å, |Δi|>4): 561; chains: 2; bounding box: 35×63×41 Å

Foldseek 3Di:
DKDADDLVQLVVVQVQCCQWVVDHDDSVVSNVVVVVQVVDPFKDKMFDADPPPRHTFWIWIWGWDDDPPDFIAIETPDTTGDPVCPPVCRSVVRVVVVVVVCVVVVGDDYDYDDDPPPVVVQVVCVVSPDDDDDDDDDDDDDD/DKDADDLVQLVVVQVQCCQWVVDHDDSVVSNVVVVVQVVDPFKDKMFDADPPPRHTFWIWIWGWDDDPPDFIAIETPDTTGHPVCPPVCRSVVRVVVVVVVCVVVVGDDYDYDDDPPPVVVQVVCVVSPDDDDDDDDDDDDDD